Protein AF-0000000087431101 (afdb_homodimer)

Solvent-accessible surface area (backbone atoms only — not comparable to full-atom values): 17615 Å² total; per-residue (Å²): 118,39,31,37,35,42,33,33,53,94,58,45,94,71,30,83,71,54,43,62,48,53,57,55,46,58,70,37,90,47,39,45,73,41,52,44,49,79,77,38,82,47,59,63,78,49,73,68,55,34,52,53,51,50,51,55,53,69,71,32,47,26,46,32,42,37,32,49,50,51,74,60,30,65,49,19,57,51,43,30,47,47,67,64,55,60,33,82,49,42,27,26,79,80,61,24,69,38,46,69,26,37,32,34,45,35,38,35,35,84,47,44,62,73,74,32,65,63,98,55,33,61,64,61,51,47,42,36,56,50,52,43,36,50,71,27,42,29,39,79,47,83,65,46,75,42,36,55,70,48,72,69,80,62,40,60,63,58,55,57,56,74,77,108,119,37,30,36,37,40,32,34,54,94,60,43,95,72,31,82,69,56,42,63,47,53,57,55,47,59,69,37,90,48,37,46,72,41,50,44,49,80,76,39,81,46,56,63,77,48,73,67,54,35,51,52,52,50,51,55,52,70,72,31,48,27,46,32,43,36,33,50,50,52,73,59,30,66,50,18,59,50,43,30,48,48,68,64,55,62,33,84,49,41,26,25,79,80,60,24,69,38,47,68,28,36,32,37,45,35,38,34,36,82,48,43,63,75,74,34,65,63,98,53,33,62,64,60,49,47,43,34,58,51,52,42,36,51,72,27,43,27,40,78,47,82,65,47,76,41,36,54,70,48,71,70,78,61,40,61,63,59,54,57,54,76,76,108

Radius of gyration: 19.75 Å; Cα contacts (8 Å, |Δi|>4): 573; chains: 2; bounding box: 46×55×37 Å

Secondary structure (DSSP, 8-state):
--EEEEE--TTGGG-TTHHHHHHHHTT-TTEEEEEHHHH-SSSS--HHHHHHHHHHHHT-SEEEEEEEEBTTB--HHHHHHHHHHS-BTTTBSSS-TTTT-EEEEEEEESS-GGGGBSSSBHHHHHHHHHHHHHHTT-EEPPPEEE-TTS--TTHHHHHHHTT-/--EEEEE--TTGGG-TTHHHHHHHHTT-TTEEEEEHHHH-SSSS--HHHHHHHHHHHHT-SEEEEEEEEBTTB--HHHHHHHHHHS-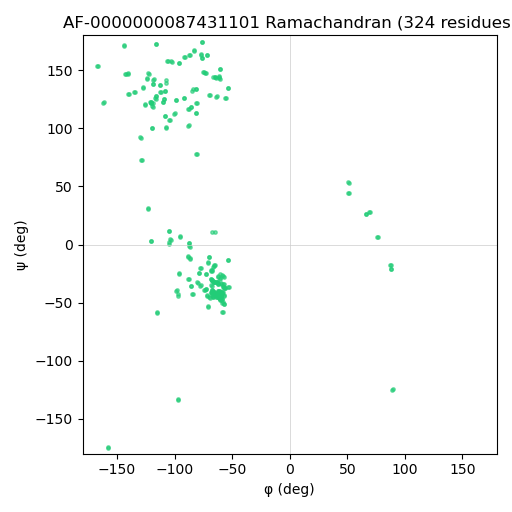BTTTBSSS-TTTT-EEEEEEEESS-GGGGBSSSBHHHHHHHHHHHHHHTT-EEPPPEEE-TTS--TTHHHHHHHTT-

Nearest PDB structures (foldseek):
  3l9w-assembly1_A  TM=9.216E-01  e=1.871E-15  Escherichia coli K-12
  3l9x-assembly1_B  TM=9.206E-01  e=1.761E-15  Escherichia coli K-12
  3eyw-assembly1_B  TM=9.228E-01  e=6.334E-15  Escherichia coli K-12
  3l9w-assembly1_B  TM=9.209E-01  e=7.606E-15  Escherichia coli K-12
  3ha2-assembly1_B  TM=8.851E-01  e=1.317E-14  Pediococcus pentosaceus ATCC 25745

Foldseek 3Di:
DAEEEEEEDQDQVPPPQVNVLLVLQVPDPRYHYHYQCVVDVDLADDPVRLVVVLVVLLPGQAYEYEAEQDPLEGDSSVVSNCVRNCDPPRCADDNLSQAAREYEYEYEYAAAQVVAPPPHHNCNHCVVVVVSCVRSNYHYDYYHYHYNPRDPPCSSVVSVVVVD/DAEEEEEEDQDQVPPPQVNVLLVLQVPDPRYHYHYQCVVDVDLADDPVRLVVVLVVLLVGQAYEYEAEQDPLEGDSSVVSNCVRNCDDPRCADDNLSQAAREYEYEYEYAAAQVVAPPPHHNVNHCVVVVVSCVRSNYHYDYYHYHYNPRDPPCSSVVSVVVVD

Sequence (328 aa):
MRIVLYYSHSVEPKSAVNAPLIEAARQLSNVRVRWLESLYPSLQLTPEQVAAEKKIIEESDAIFFQFPVYWFSCPGMLKTFIDSVFTYGWAFGSASVLKGKKYRIIMTTGGKAESYSGEFTIDDVAKPFIASAVYCKMVPLPFHVLYADSPTEGRVENYLELFRMRIVLYYSHSVEPKSAVNAPLIEAARQLSNVRVRWLESLYPSLQLTPEQVAAEKKIIEESDAIFFQFPVYWFSCPGMLKTFIDSVFTYGWAFGSASVLKGKKYRIIMTTGGKAESYSGEFTIDDVAKPFIASAVYCKMVPLPFHVLYADSPTEGRVENYLELFR

pLDDT: mean 94.73, std 6.66, range [56.56, 98.88]

Organism: Giardia muris (NCBI:txid5742)

InterPro domains:
  IPR003680 Flavodoxin-like fold [PF02525] (2-151)
  IPR029039 Flavoprotein-like superfamily [G3DSA:3.40.50.360] (1-163)
  IPR029039 Flavoprotein-like superfamily [SSF52218] (1-160)
  IPR046980 Glutathione-regulated potassium-efflux system ancillary protein KefG/KefF [PTHR47307] (1-157)

Structure (mmCIF, N/CA/C/O backbone):
data_AF-0000000087431101-model_v1
#
loop_
_entity.id
_entity.type
_entity.pdbx_description
1 polymer 'NADPH oxidoreductase'
#
loop_
_atom_site.group_PDB
_atom_site.id
_atom_site.type_symbol
_atom_site.label_atom_id
_atom_site.label_alt_id
_atom_site.label_comp_id
_atom_site.label_asym_id
_atom_site.label_entity_id
_atom_site.label_seq_id
_atom_site.pdbx_PDB_ins_code
_atom_site.Cartn_x
_atom_site.Cartn_y
_atom_site.Cartn_z
_atom_site.occupancy
_atom_site.B_iso_or_equiv
_atom_site.auth_seq_id
_atom_site.auth_comp_id
_atom_site.auth_asym_id
_atom_site.auth_atom_id
_atom_site.pdbx_PDB_model_num
ATOM 1 N N . MET A 1 1 ? -0.707 -27.438 -11.773 1 91.81 1 MET A N 1
ATOM 2 C CA . MET A 1 1 ? -1.286 -26.25 -11.164 1 91.81 1 MET A CA 1
ATOM 3 C C . MET A 1 1 ? -1.051 -25.016 -12.031 1 91.81 1 MET A C 1
ATOM 5 O O . MET A 1 1 ? 0.083 -24.734 -12.422 1 91.81 1 MET A O 1
ATOM 9 N N . ARG A 1 2 ? -2.115 -24.406 -12.523 1 97.94 2 ARG A N 1
ATOM 10 C CA . ARG A 1 2 ? -2.01 -23.172 -13.297 1 97.94 2 ARG A CA 1
ATOM 11 C C . ARG A 1 2 ? -1.848 -21.953 -12.383 1 97.94 2 ARG A C 1
ATOM 13 O O . ARG A 1 2 ? -2.703 -21.688 -11.539 1 97.94 2 ARG A O 1
ATOM 20 N N . ILE A 1 3 ? -0.714 -21.234 -12.617 1 98.75 3 ILE A N 1
ATOM 21 C CA . ILE A 1 3 ? -0.386 -20.125 -11.734 1 98.75 3 ILE A CA 1
ATOM 22 C C . ILE A 1 3 ? -0.411 -18.812 -12.523 1 98.75 3 ILE A C 1
ATOM 24 O O . ILE A 1 3 ? 0.136 -18.734 -13.625 1 98.75 3 ILE A O 1
ATOM 28 N N . VAL A 1 4 ? -1.103 -17.891 -12.055 1 98.88 4 VAL A N 1
ATOM 29 C CA . VAL A 1 4 ? -0.896 -16.531 -12.547 1 98.88 4 VAL A CA 1
ATOM 30 C C . VAL A 1 4 ? 0 -15.766 -11.578 1 98.88 4 VAL A C 1
ATOM 32 O O . VAL A 1 4 ? -0.236 -15.766 -10.375 1 98.88 4 VAL A O 1
ATOM 35 N N . LEU A 1 5 ? 1.111 -15.211 -12.086 1 98.81 5 LEU A N 1
ATOM 36 C CA . LEU A 1 5 ? 2.047 -14.375 -11.336 1 98.81 5 LEU A CA 1
ATOM 37 C C . LEU A 1 5 ? 1.872 -12.906 -11.703 1 98.81 5 LEU A C 1
ATOM 39 O O . LEU A 1 5 ? 2.238 -12.484 -12.805 1 98.81 5 LEU A O 1
ATOM 43 N N . TYR A 1 6 ? 1.302 -12.172 -10.797 1 98.31 6 TYR A N 1
ATOM 44 C CA . TYR A 1 6 ? 1.23 -10.727 -10.961 1 98.31 6 TYR A CA 1
ATOM 45 C C . TYR A 1 6 ? 2.494 -10.055 -10.438 1 98.31 6 TYR A C 1
ATOM 47 O O . TYR A 1 6 ? 2.787 -10.117 -9.242 1 98.31 6 TYR A O 1
ATOM 55 N N . TYR A 1 7 ? 3.166 -9.391 -11.383 1 96.62 7 TYR A N 1
ATOM 56 C CA . TYR A 1 7 ? 4.414 -8.695 -11.094 1 96.62 7 TYR A CA 1
ATOM 57 C C . TYR A 1 7 ? 4.223 -7.188 -11.148 1 96.62 7 TYR A C 1
ATOM 59 O O . TYR A 1 7 ? 3.65 -6.664 -12.109 1 96.62 7 TYR A O 1
ATOM 67 N N . SER A 1 8 ? 4.602 -6.551 -10.047 1 95.5 8 SER A N 1
ATOM 68 C CA . SER A 1 8 ? 4.531 -5.094 -10.016 1 95.5 8 SER A CA 1
ATOM 69 C C . SER A 1 8 ? 5.902 -4.477 -9.758 1 95.5 8 SER A C 1
ATOM 71 O O . SER A 1 8 ? 6.531 -4.754 -8.734 1 95.5 8 SER A O 1
ATOM 73 N N . HIS A 1 9 ? 6.281 -3.699 -10.641 1 91.75 9 HIS A N 1
ATOM 74 C CA . HIS A 1 9 ? 7.551 -2.986 -10.578 1 91.75 9 HIS A CA 1
ATOM 75 C C . HIS A 1 9 ? 7.559 -1.795 -11.531 1 91.75 9 HIS A C 1
ATOM 77 O O . HIS A 1 9 ? 7.406 -1.963 -12.742 1 91.75 9 HIS A O 1
ATOM 83 N N . SER A 1 10 ? 7.781 -0.613 -11.031 1 77.69 10 SER A N 1
ATOM 84 C CA . SER A 1 10 ? 7.68 0.604 -11.828 1 77.69 10 SER A CA 1
ATOM 85 C C . SER A 1 10 ? 8.789 0.674 -12.875 1 77.69 10 SER A C 1
ATOM 87 O O . SER A 1 10 ? 8.602 1.24 -13.953 1 77.69 10 SER A O 1
ATOM 89 N N . VAL A 1 11 ? 9.977 0.19 -12.578 1 74.06 11 VAL A N 1
ATOM 90 C CA . VAL A 1 11 ? 11.055 0.213 -13.562 1 74.06 11 VAL A CA 1
ATOM 91 C C . VAL A 1 11 ? 11.672 -1.179 -13.688 1 74.06 11 VAL A C 1
ATOM 93 O O . VAL A 1 11 ? 12.773 -1.422 -13.195 1 74.06 11 VAL A O 1
ATOM 96 N N . GLU A 1 12 ? 11 -2.076 -14.281 1 64.38 12 GLU A N 1
ATOM 97 C CA . GLU A 1 12 ? 11.398 -3.479 -14.352 1 64.38 12 GLU A CA 1
ATOM 98 C C . GLU A 1 12 ? 12.773 -3.631 -14.992 1 64.38 12 GLU A C 1
ATOM 100 O O . GLU A 1 12 ? 13.656 -4.285 -14.438 1 64.38 12 GLU A O 1
ATOM 105 N N . PRO A 1 13 ? 12.914 -3.18 -16.141 1 56.56 13 PRO A N 1
ATOM 106 C CA . PRO A 1 13 ? 14.188 -3.441 -16.812 1 56.56 13 PRO A CA 1
ATOM 107 C C . PRO A 1 13 ? 15.391 -3.004 -15.984 1 56.56 13 PRO A C 1
ATOM 109 O O . PRO A 1 13 ? 16.516 -3.469 -16.219 1 56.56 13 PRO A O 1
ATOM 112 N N . LYS A 1 14 ? 15.094 -2.312 -15.07 1 67.38 14 LYS A N 1
ATOM 113 C CA . LYS A 1 14 ? 16.203 -1.82 -14.258 1 67.38 14 LYS A CA 1
ATOM 114 C C . LYS A 1 14 ? 16.297 -2.576 -12.938 1 67.38 14 LYS A C 1
ATOM 116 O O . LYS A 1 14 ? 17.2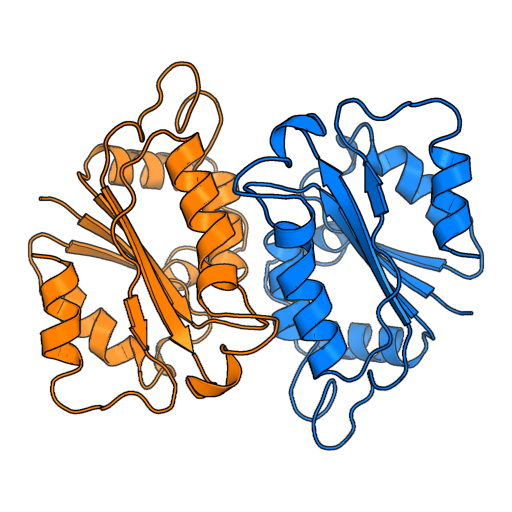03 -2.328 -12.141 1 67.38 14 LYS A O 1
ATOM 121 N N . SER A 1 15 ? 15.336 -3.615 -12.938 1 79.38 15 SER A N 1
ATOM 122 C CA . SER A 1 15 ? 15.391 -4.336 -11.672 1 79.38 15 SER A CA 1
ATOM 123 C C . SER A 1 15 ? 16.406 -5.473 -11.719 1 79.38 15 SER A C 1
ATOM 125 O O . SER A 1 15 ? 16.094 -6.57 -12.188 1 79.38 15 SER A O 1
ATOM 127 N N . ALA A 1 16 ? 17.562 -5.309 -11.156 1 82.12 16 ALA A N 1
ATOM 128 C CA . ALA A 1 16 ? 18.703 -6.23 -11.227 1 82.12 16 ALA A CA 1
ATOM 129 C C . ALA A 1 16 ? 18.344 -7.59 -10.633 1 82.12 16 ALA A C 1
ATOM 131 O O . ALA A 1 16 ? 18.766 -8.633 -11.141 1 82.12 16 ALA A O 1
ATOM 132 N N . VAL A 1 17 ? 17.469 -7.582 -9.703 1 91.44 17 VAL A N 1
ATOM 133 C CA . VAL A 1 17 ? 17.141 -8.82 -9.008 1 91.44 17 VAL A CA 1
ATOM 134 C C . VAL A 1 17 ? 15.891 -9.445 -9.617 1 91.44 17 VAL A C 1
ATOM 136 O O . VAL A 1 17 ? 15.891 -10.625 -9.977 1 91.44 17 VAL A O 1
ATOM 139 N N . ASN A 1 18 ? 14.867 -8.688 -9.922 1 94.25 18 ASN A N 1
ATOM 140 C CA . ASN A 1 18 ? 13.586 -9.234 -10.344 1 94.25 18 ASN A CA 1
ATOM 141 C C . ASN A 1 18 ? 13.594 -9.617 -11.82 1 94.25 18 ASN A C 1
ATOM 143 O O . ASN A 1 18 ? 12.938 -10.578 -12.219 1 94.25 18 ASN A O 1
ATOM 147 N N . ALA A 1 19 ? 14.352 -8.852 -12.57 1 92.25 19 ALA A N 1
ATOM 148 C CA . ALA A 1 19 ? 14.289 -9.039 -14.016 1 92.25 19 ALA A CA 1
ATOM 149 C C . ALA A 1 19 ? 14.656 -10.477 -14.398 1 92.25 19 ALA A C 1
ATOM 151 O O . ALA A 1 19 ? 13.883 -11.156 -15.078 1 92.25 19 ALA A O 1
ATOM 152 N N . PRO A 1 20 ? 15.781 -11.023 -13.898 1 93.5 20 PRO A N 1
ATOM 153 C CA . PRO A 1 20 ? 16.109 -12.414 -14.242 1 93.5 20 PRO A CA 1
ATOM 154 C C . PRO A 1 20 ? 15.117 -13.422 -13.68 1 93.5 20 PRO A C 1
ATOM 156 O O . PRO A 1 20 ? 14.875 -14.461 -14.289 1 93.5 20 PRO A O 1
ATOM 159 N N . LEU A 1 21 ? 14.547 -13.164 -12.57 1 96.5 21 LEU A N 1
ATOM 160 C CA . LEU A 1 21 ? 13.57 -14.062 -11.961 1 96.5 21 LEU A CA 1
ATOM 161 C C . LEU A 1 21 ? 12.305 -14.133 -12.812 1 96.5 21 LEU A C 1
ATOM 163 O O . LEU A 1 21 ? 11.82 -15.227 -13.117 1 96.5 21 LEU A O 1
ATOM 167 N N . ILE A 1 22 ? 11.859 -13.008 -13.227 1 96.38 22 ILE A N 1
ATOM 168 C CA . ILE A 1 22 ? 10.633 -12.93 -14.016 1 96.38 22 ILE A CA 1
ATOM 169 C C . ILE A 1 22 ? 10.852 -13.594 -15.375 1 96.38 22 ILE A C 1
ATOM 171 O O . ILE A 1 22 ? 9.969 -14.305 -15.867 1 96.38 22 ILE A O 1
ATOM 175 N N . GLU A 1 23 ? 11.992 -13.352 -15.922 1 95.06 23 GLU A N 1
ATOM 176 C CA . GLU A 1 23 ? 12.312 -14.008 -17.188 1 95.06 23 GLU A CA 1
ATOM 177 C C . GLU A 1 23 ? 12.305 -15.523 -17.047 1 95.06 23 GLU A C 1
ATOM 179 O O . GLU A 1 23 ? 11.82 -16.234 -17.922 1 95.06 23 GLU A O 1
ATOM 184 N N . ALA A 1 24 ? 12.812 -16.031 -15.961 1 97.12 24 ALA A N 1
ATOM 185 C CA . ALA A 1 24 ? 12.812 -17.469 -15.695 1 97.12 24 ALA A CA 1
ATOM 186 C C . ALA A 1 24 ? 11.383 -17.984 -15.516 1 97.12 24 ALA A C 1
ATOM 188 O O . ALA A 1 24 ? 11.031 -19.047 -16.047 1 97.12 24 ALA A O 1
ATOM 189 N N . ALA A 1 25 ? 10.562 -17.281 -14.82 1 97.69 25 ALA A N 1
ATOM 190 C CA . ALA A 1 25 ? 9.18 -17.688 -14.586 1 97.69 25 ALA A CA 1
ATOM 191 C C . ALA A 1 25 ? 8.398 -17.766 -15.898 1 97.69 25 ALA A C 1
ATOM 193 O O . ALA A 1 25 ? 7.547 -18.625 -16.078 1 97.69 25 ALA A O 1
ATOM 194 N N . ARG A 1 26 ? 8.742 -16.875 -16.812 1 97.19 26 ARG A N 1
ATOM 195 C CA . ARG A 1 26 ? 8.055 -16.797 -18.094 1 97.19 26 ARG A CA 1
ATOM 196 C C . ARG A 1 26 ? 8.289 -18.062 -18.906 1 97.19 26 ARG A C 1
ATOM 198 O O . ARG A 1 26 ? 7.527 -18.359 -19.828 1 97.19 26 ARG A O 1
ATOM 205 N N . GLN A 1 27 ? 9.297 -18.797 -18.531 1 97.19 27 GLN A N 1
ATOM 206 C CA . GLN A 1 27 ? 9.648 -19.984 -19.281 1 97.19 27 GLN A CA 1
ATOM 207 C C . GLN A 1 27 ? 8.883 -21.203 -18.766 1 97.19 27 GLN A C 1
ATOM 209 O O . GLN A 1 27 ? 8.922 -22.281 -19.391 1 97.19 27 GLN A O 1
ATOM 214 N N . LEU A 1 28 ? 8.258 -21.047 -17.703 1 98 28 LEU A N 1
ATOM 215 C CA . LEU A 1 28 ? 7.477 -22.141 -17.156 1 98 28 LEU A CA 1
ATOM 216 C C . LEU A 1 28 ? 6.113 -22.234 -17.844 1 98 28 LEU A C 1
ATOM 218 O O . LEU A 1 28 ? 5.402 -21.234 -17.938 1 98 28 LEU A O 1
ATOM 222 N N . SER A 1 29 ? 5.723 -23.406 -18.219 1 97.69 29 SER A N 1
ATOM 223 C CA . SER A 1 29 ? 4.496 -23.594 -18.984 1 97.69 29 SER A CA 1
ATOM 224 C C . SER A 1 29 ? 3.264 -23.391 -18.109 1 97.69 29 SER A C 1
ATOM 226 O O . SER A 1 29 ? 2.184 -23.078 -18.609 1 97.69 29 SER A O 1
ATOM 228 N N . ASN A 1 30 ? 3.42 -23.594 -16.859 1 98.19 30 ASN A N 1
ATOM 229 C CA . ASN A 1 30 ? 2.262 -23.516 -15.969 1 98.19 30 ASN A CA 1
ATOM 230 C C . ASN A 1 30 ? 2.133 -22.141 -15.336 1 98.19 30 ASN A C 1
ATOM 232 O O . ASN A 1 30 ? 1.329 -21.938 -14.422 1 98.19 30 ASN A O 1
ATOM 236 N N . VAL A 1 31 ? 2.969 -21.141 -15.758 1 98.69 31 VAL A N 1
ATOM 237 C CA . VAL A 1 31 ? 2.967 -19.828 -15.133 1 98.69 31 VAL A CA 1
ATOM 238 C C . VAL A 1 31 ? 2.619 -18.766 -16.172 1 98.69 31 VAL A C 1
ATOM 240 O O . VAL A 1 31 ? 3.262 -18.688 -17.234 1 98.69 31 VAL A O 1
ATOM 243 N N . ARG A 1 32 ? 1.611 -18.047 -15.898 1 98.56 32 ARG A N 1
ATOM 244 C CA . ARG A 1 32 ? 1.281 -16.859 -16.672 1 98.56 32 ARG A CA 1
ATOM 245 C C . ARG A 1 32 ? 1.729 -15.594 -15.953 1 98.56 32 ARG A C 1
ATOM 247 O O . ARG A 1 32 ? 1.16 -15.227 -14.922 1 98.56 32 ARG A O 1
ATOM 254 N N . VAL A 1 33 ? 2.709 -14.922 -16.531 1 97.81 33 VAL A N 1
ATOM 255 C CA . VAL A 1 33 ? 3.262 -13.727 -15.906 1 97.81 33 VAL A CA 1
ATOM 256 C C . VAL A 1 33 ? 2.52 -12.492 -16.406 1 97.81 33 VAL A C 1
ATOM 258 O O . VAL A 1 33 ? 2.369 -12.297 -17.609 1 97.81 33 VAL A O 1
ATOM 261 N N . ARG A 1 34 ? 2.035 -11.727 -15.453 1 96.75 34 ARG A N 1
ATOM 262 C CA . ARG A 1 34 ? 1.342 -10.477 -15.75 1 96.75 34 ARG A CA 1
ATOM 263 C C . ARG A 1 34 ? 2.051 -9.289 -15.109 1 96.75 34 ARG A C 1
ATOM 265 O O . ARG A 1 34 ? 1.891 -9.039 -13.906 1 96.75 34 ARG A O 1
ATOM 272 N N . TRP A 1 35 ? 2.836 -8.547 -15.875 1 94.81 35 TRP A N 1
ATOM 273 C CA . TRP A 1 35 ? 3.486 -7.34 -15.375 1 94.81 35 TRP A CA 1
ATOM 274 C C . TRP A 1 35 ? 2.525 -6.156 -15.406 1 94.81 35 TRP A C 1
ATOM 276 O O . TRP A 1 35 ? 2.219 -5.625 -16.469 1 94.81 35 TRP A O 1
ATOM 286 N N . LEU A 1 36 ? 2.176 -5.68 -14.305 1 94.44 36 LEU A N 1
ATOM 287 C CA . LEU A 1 36 ? 1.025 -4.797 -14.156 1 94.44 36 LEU A CA 1
ATOM 288 C C . LEU A 1 36 ? 1.297 -3.438 -14.781 1 94.44 36 LEU A C 1
ATOM 290 O O . LEU A 1 36 ? 0.471 -2.924 -15.547 1 94.44 36 LEU A O 1
ATOM 294 N N . GLU A 1 37 ? 2.48 -2.861 -14.531 1 90.69 37 GLU A N 1
ATOM 295 C CA . GLU A 1 37 ? 2.781 -1.525 -15.039 1 90.69 37 GLU A CA 1
ATOM 296 C C . GLU A 1 37 ? 2.904 -1.526 -16.562 1 90.69 37 GLU A C 1
ATOM 298 O O . GLU A 1 37 ? 2.607 -0.524 -17.203 1 90.69 37 GLU A O 1
ATOM 303 N N . SER A 1 38 ? 3.32 -2.602 -17.078 1 89.81 38 SER A N 1
ATOM 304 C CA . SER A 1 38 ? 3.4 -2.717 -18.531 1 89.81 38 SER A CA 1
ATOM 305 C C . SER A 1 38 ? 2.014 -2.85 -19.141 1 89.81 38 SER A C 1
ATOM 307 O O . SER A 1 38 ? 1.748 -2.291 -20.219 1 89.81 38 SER A O 1
ATOM 309 N N . LEU A 1 39 ? 1.109 -3.57 -18.5 1 91.44 39 LEU A N 1
ATOM 310 C CA . LEU A 1 39 ? -0.235 -3.836 -19 1 91.44 39 LEU A CA 1
ATOM 311 C C . LEU A 1 39 ? -1.143 -2.629 -18.797 1 91.44 39 LEU A C 1
ATOM 313 O O . LEU A 1 39 ? -2.002 -2.338 -19.625 1 91.44 39 LEU A O 1
ATOM 317 N N . TYR A 1 40 ? -0.871 -1.973 -17.656 1 88.62 40 TYR A N 1
ATOM 318 C CA . TYR A 1 40 ? -1.742 -0.873 -17.25 1 88.62 40 TYR A CA 1
ATOM 319 C C . TYR A 1 40 ? -0.931 0.374 -16.922 1 88.62 40 TYR A C 1
ATOM 321 O O . TYR A 1 40 ? -0.598 0.614 -15.758 1 88.62 40 TYR A O 1
ATOM 329 N N . PRO A 1 41 ? -0.794 1.104 -17.891 1 75.06 41 PRO A N 1
ATOM 330 C CA . PRO A 1 41 ? 0.042 2.285 -17.672 1 75.06 41 PRO A CA 1
ATOM 331 C C . PRO A 1 41 ? -0.63 3.322 -16.781 1 75.06 41 PRO A C 1
ATOM 333 O O . PRO A 1 41 ? 0.049 4.168 -16.188 1 75.06 41 PRO A O 1
ATOM 336 N N . SER A 1 42 ? -1.996 3.139 -16.641 1 73.31 42 SER A N 1
ATOM 337 C CA . SER A 1 42 ? -2.729 4.059 -15.773 1 73.31 42 SER A CA 1
ATOM 338 C C . SER A 1 42 ? -3.146 3.383 -14.469 1 73.31 42 SER A C 1
ATOM 340 O O . SER A 1 42 ? -3.227 2.154 -14.398 1 73.31 42 SER A O 1
ATOM 342 N N . LEU A 1 43 ? -3.055 4.039 -13.328 1 68 43 LEU A N 1
ATOM 343 C CA . LEU A 1 43 ? -3.402 3.494 -12.023 1 68 43 LEU A CA 1
ATOM 344 C C . LEU A 1 43 ? -4.895 3.193 -11.938 1 68 43 LEU A C 1
ATOM 346 O O . LEU A 1 43 ? -5.422 2.939 -10.852 1 68 43 LEU A O 1
ATOM 350 N N . GLN A 1 44 ? -5.559 3.252 -13.07 1 76.94 44 GLN A N 1
ATOM 351 C CA . GLN A 1 44 ? -6.977 2.906 -13.055 1 76.94 44 GLN A CA 1
ATOM 352 C C . GLN A 1 44 ? -7.285 1.816 -14.078 1 76.94 44 GLN A C 1
ATOM 354 O O . GLN A 1 44 ? -6.949 1.948 -15.258 1 76.94 44 GLN A O 1
ATOM 359 N N . LEU A 1 45 ? -7.785 0.733 -13.641 1 89.62 45 LEU A N 1
ATOM 360 C CA . LEU A 1 45 ? -8.234 -0.323 -14.539 1 89.62 45 LEU A CA 1
ATOM 361 C C . LEU A 1 45 ? -9.664 -0.067 -15.008 1 89.62 45 LEU A C 1
ATOM 363 O O . LEU A 1 45 ? -10.523 0.301 -14.211 1 89.62 45 LEU A O 1
ATOM 367 N N . THR A 1 46 ? -9.883 -0.183 -16.297 1 92 46 THR A N 1
ATOM 368 C CA . THR A 1 46 ? -11.242 -0.093 -16.812 1 92 46 THR A CA 1
ATOM 369 C C . THR A 1 46 ? -12.047 -1.334 -16.438 1 92 46 THR A C 1
ATOM 371 O O . THR A 1 46 ? -11.477 -2.369 -16.094 1 92 46 THR A O 1
ATOM 374 N N . PRO A 1 47 ? -13.375 -1.178 -16.562 1 94.56 47 PRO A N 1
ATOM 375 C CA . PRO A 1 47 ? -14.203 -2.355 -16.281 1 94.56 47 PRO A CA 1
ATOM 376 C C . PRO A 1 47 ? -13.844 -3.547 -17.172 1 94.56 47 PRO A C 1
ATOM 378 O O . PRO A 1 47 ? -13.875 -4.691 -16.719 1 94.56 47 PRO A O 1
ATOM 381 N N . GLU A 1 48 ? -13.5 -3.275 -18.391 1 96.06 48 GLU A N 1
ATOM 382 C CA . GLU A 1 48 ? -13.125 -4.34 -19.312 1 96.06 48 GLU A CA 1
ATOM 383 C C . GLU A 1 48 ? -11.812 -5.004 -18.891 1 96.06 48 GLU A C 1
ATOM 385 O O . GLU A 1 48 ? -11.672 -6.227 -18.969 1 96.06 48 GLU A O 1
ATOM 390 N N . GLN A 1 49 ? -10.891 -4.191 -18.469 1 95.81 49 GLN A N 1
ATOM 391 C CA . GLN A 1 49 ? -9.609 -4.711 -18 1 95.81 49 GLN A CA 1
ATOM 392 C C . GLN A 1 49 ? -9.781 -5.543 -16.734 1 95.81 49 GLN A C 1
ATOM 394 O O . GLN A 1 49 ? -9.164 -6.605 -16.594 1 95.81 49 GLN A O 1
ATOM 399 N N . VAL A 1 50 ? -10.625 -5.059 -15.844 1 97.12 50 VAL A N 1
ATOM 400 C CA . VAL A 1 50 ? -10.93 -5.785 -14.617 1 97.12 50 VAL A CA 1
ATOM 401 C C . VAL A 1 50 ? -11.555 -7.141 -14.961 1 97.12 50 VAL A C 1
ATOM 403 O O . VAL A 1 50 ? -11.156 -8.172 -14.414 1 97.12 50 VAL A O 1
ATOM 406 N N . ALA A 1 51 ? -12.484 -7.137 -15.867 1 97.69 51 ALA A N 1
ATOM 407 C CA . ALA A 1 51 ? -13.148 -8.375 -16.266 1 97.69 51 ALA A CA 1
ATOM 408 C C . ALA A 1 51 ? -12.148 -9.359 -16.875 1 97.69 51 ALA A C 1
ATOM 410 O O . ALA A 1 51 ? -12.227 -10.562 -16.625 1 97.69 51 ALA A O 1
ATOM 411 N N . ALA A 1 52 ? -11.281 -8.859 -17.625 1 97.69 52 ALA A N 1
ATOM 412 C CA . ALA A 1 52 ? -10.273 -9.703 -18.266 1 97.69 52 ALA A CA 1
ATOM 413 C C . ALA A 1 52 ? -9.375 -10.359 -17.203 1 97.69 52 ALA A C 1
ATOM 415 O O . ALA A 1 52 ? -9.062 -11.547 -17.312 1 97.69 52 ALA A O 1
ATOM 416 N N . GLU A 1 53 ? -8.938 -9.617 -16.234 1 98.19 53 GLU A N 1
ATOM 417 C CA . GLU A 1 53 ? -8.086 -10.164 -15.18 1 98.19 53 GLU A CA 1
ATOM 418 C C . GLU A 1 53 ? -8.852 -11.164 -14.32 1 98.19 53 GLU A C 1
ATOM 420 O O . GLU A 1 53 ? -8.289 -12.18 -13.898 1 98.19 53 GLU A O 1
ATOM 425 N N . LYS A 1 54 ? -10.094 -10.836 -14.047 1 98.56 54 LYS A N 1
ATOM 426 C CA . LYS A 1 54 ? -10.914 -11.781 -13.297 1 98.56 54 LYS A CA 1
ATOM 427 C C . LYS A 1 54 ? -11.016 -13.117 -14.031 1 98.56 54 LYS A C 1
ATOM 429 O O . LYS A 1 54 ? -10.938 -14.18 -13.414 1 98.56 54 LYS A O 1
ATOM 434 N N . LYS A 1 55 ? -11.164 -13.078 -15.305 1 98.62 55 LYS A N 1
ATOM 435 C CA . LYS A 1 55 ? -11.227 -14.305 -16.094 1 98.62 55 LYS A CA 1
ATOM 436 C C . LYS A 1 55 ? -9.922 -15.086 -16 1 98.62 55 LYS A C 1
ATOM 438 O O . LYS A 1 55 ? -9.93 -16.312 -15.844 1 98.62 55 LYS A O 1
ATOM 443 N N . ILE A 1 56 ? -8.805 -14.391 -16.062 1 98.69 56 ILE A N 1
ATOM 444 C CA . ILE A 1 56 ? -7.5 -15.023 -15.93 1 98.69 56 ILE A CA 1
ATOM 445 C C . ILE A 1 56 ? -7.391 -15.719 -14.57 1 98.69 56 ILE A C 1
ATOM 447 O O . ILE A 1 56 ? -6.93 -16.859 -14.484 1 98.69 56 ILE A O 1
ATOM 451 N N . ILE A 1 57 ? -7.855 -15.062 -13.57 1 98.81 57 ILE A N 1
ATOM 452 C CA . ILE A 1 57 ? -7.789 -15.594 -12.219 1 98.81 57 ILE A CA 1
ATOM 453 C C . ILE A 1 57 ? -8.719 -16.797 -12.094 1 98.81 57 ILE A C 1
ATOM 455 O O . ILE A 1 57 ? -8.359 -17.812 -11.469 1 98.81 57 ILE A O 1
ATOM 459 N N . GLU A 1 58 ? -9.859 -16.656 -12.695 1 98.5 58 GLU A N 1
ATOM 460 C CA . GLU A 1 58 ? -10.812 -17.766 -12.68 1 98.5 58 GLU A CA 1
ATOM 461 C C . GLU A 1 58 ? -10.195 -19.031 -13.281 1 98.5 58 GLU A C 1
ATOM 463 O O . GLU A 1 58 ? -10.453 -20.141 -12.812 1 98.5 58 GLU A O 1
ATOM 468 N N . GLU A 1 59 ? -9.406 -18.859 -14.195 1 98.31 59 GLU A N 1
ATOM 469 C CA . GLU A 1 59 ? -8.812 -19.984 -14.93 1 98.31 59 GLU A CA 1
ATOM 470 C C . GLU A 1 59 ? -7.551 -20.484 -14.242 1 98.31 59 GLU A C 1
ATOM 472 O O . GLU A 1 59 ? -6.934 -21.453 -14.695 1 98.31 59 GLU A O 1
ATOM 477 N N . SER A 1 60 ? -7.16 -19.875 -13.156 1 98.69 60 SER A N 1
ATOM 478 C CA . SER A 1 60 ? -5.934 -20.266 -12.461 1 98.69 60 SER A CA 1
ATOM 479 C C . SER A 1 60 ? -6.238 -21.016 -11.172 1 98.69 60 SER A C 1
ATOM 481 O O . SER A 1 60 ? -7.32 -20.859 -10.602 1 98.69 60 SER A O 1
ATOM 483 N N . ASP A 1 61 ? -5.246 -21.781 -10.734 1 98.56 61 ASP A N 1
ATOM 484 C CA . ASP A 1 61 ? -5.352 -22.516 -9.477 1 98.56 61 ASP A CA 1
ATOM 485 C C . ASP A 1 61 ? -4.699 -21.734 -8.336 1 98.56 61 ASP A C 1
ATOM 487 O O . ASP A 1 61 ? -5.02 -21.938 -7.164 1 98.56 61 ASP A O 1
ATOM 491 N N . ALA A 1 62 ? -3.748 -20.875 -8.758 1 98.75 62 ALA A N 1
ATOM 492 C CA . ALA A 1 62 ? -2.965 -20.125 -7.773 1 98.75 62 ALA A CA 1
ATOM 493 C C . ALA A 1 62 ? -2.68 -18.719 -8.266 1 98.75 62 ALA A C 1
ATOM 495 O O . ALA A 1 62 ? -2.52 -18.484 -9.469 1 98.75 62 ALA A O 1
ATOM 496 N N . ILE A 1 63 ? -2.633 -17.844 -7.305 1 98.88 63 ILE A N 1
ATOM 497 C CA . ILE A 1 63 ? -2.305 -16.438 -7.555 1 98.88 63 ILE A CA 1
ATOM 498 C C . ILE A 1 63 ? -1.047 -16.062 -6.773 1 98.88 63 ILE A C 1
ATOM 500 O O . ILE A 1 63 ? -1.011 -16.172 -5.547 1 98.88 63 ILE A O 1
ATOM 504 N N . PHE A 1 64 ? -0.012 -15.664 -7.465 1 98.88 64 PHE A N 1
ATOM 505 C CA . PHE A 1 64 ? 1.207 -15.172 -6.828 1 98.88 64 PHE A CA 1
ATOM 506 C C . PHE A 1 64 ? 1.404 -13.688 -7.105 1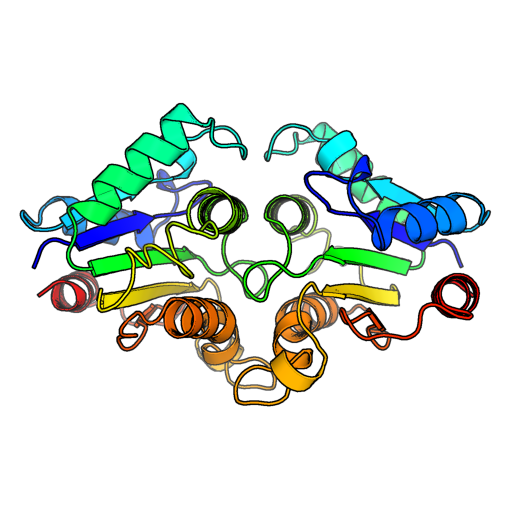 98.88 64 PHE A C 1
ATOM 508 O O . PHE A 1 64 ? 1.153 -13.219 -8.219 1 98.88 64 PHE A O 1
ATOM 515 N N . PHE A 1 65 ? 1.786 -12.945 -6.129 1 98.75 65 PHE A N 1
ATOM 516 C CA . PHE A 1 65 ? 2.223 -11.562 -6.277 1 98.75 65 PHE A CA 1
ATOM 517 C C . PHE A 1 65 ? 3.73 -11.445 -6.074 1 98.75 65 PHE A C 1
ATOM 519 O O . PHE A 1 65 ? 4.273 -11.977 -5.105 1 98.75 65 PHE A O 1
ATOM 526 N N . GLN A 1 66 ? 4.402 -10.766 -6.945 1 98.31 66 GLN A N 1
ATOM 527 C CA . GLN A 1 66 ? 5.824 -10.469 -6.805 1 98.31 66 GLN A CA 1
ATOM 528 C C . GLN A 1 66 ? 6.094 -8.977 -6.957 1 98.31 66 GLN A C 1
ATOM 530 O O . GLN A 1 66 ? 5.602 -8.344 -7.895 1 98.31 66 GLN A O 1
ATOM 535 N N . PHE A 1 67 ? 6.918 -8.453 -6.055 1 97.12 67 PHE A N 1
ATOM 536 C CA . PHE A 1 67 ? 7.168 -7.02 -6.09 1 97.12 67 PHE A CA 1
ATOM 537 C C . PHE A 1 67 ? 8.367 -6.656 -5.215 1 97.12 67 PHE A C 1
ATOM 539 O O . PHE A 1 67 ? 8.688 -7.371 -4.266 1 97.12 67 PHE A O 1
ATOM 546 N N . PRO A 1 68 ? 9.039 -5.535 -5.559 1 96.69 68 PRO A N 1
ATOM 547 C CA . PRO A 1 68 ? 9.977 -4.945 -4.598 1 96.69 68 PRO A CA 1
ATOM 548 C C . PRO A 1 68 ? 9.266 -4.242 -3.441 1 96.69 68 PRO A C 1
ATOM 550 O O . PRO A 1 68 ? 8.18 -3.684 -3.623 1 96.69 68 PRO A O 1
ATOM 553 N N . VAL A 1 69 ? 9.867 -4.254 -2.277 1 96.75 69 VAL A N 1
ATOM 554 C CA . VAL A 1 69 ? 9.328 -3.533 -1.128 1 96.75 69 VAL A CA 1
ATOM 555 C C . VAL A 1 69 ? 9.852 -2.1 -1.123 1 96.75 69 VAL A C 1
ATOM 557 O O . VAL A 1 69 ? 11.062 -1.873 -1.062 1 96.75 69 VAL A O 1
ATOM 560 N N . TYR A 1 70 ? 8.984 -1.144 -1.262 1 95.25 70 TYR A N 1
ATOM 561 C CA . TYR A 1 70 ? 9.242 0.287 -1.138 1 95.25 70 TYR A CA 1
ATOM 562 C C . TYR A 1 70 ? 8.461 0.882 0.029 1 95.25 70 TYR A C 1
ATOM 564 O O . TYR A 1 70 ? 7.246 0.705 0.129 1 95.25 70 TYR A O 1
ATOM 572 N N . TRP A 1 71 ? 9.25 1.527 0.874 1 96.88 71 TRP A N 1
ATOM 573 C CA . TRP A 1 71 ? 8.594 2.145 2.021 1 96.88 71 TRP A CA 1
ATOM 574 C C . TRP A 1 71 ? 7.699 1.143 2.742 1 96.88 71 TRP A C 1
ATOM 576 O O . TRP A 1 71 ? 6.531 1.431 3.021 1 96.88 71 TRP A O 1
ATOM 586 N N . PHE A 1 72 ? 8.273 -0.06 2.904 1 96.94 72 PHE A N 1
ATOM 587 C CA . PHE A 1 72 ? 7.734 -1.097 3.777 1 96.94 72 PHE A CA 1
ATOM 588 C C . PHE A 1 72 ? 6.395 -1.602 3.256 1 96.94 72 PHE A C 1
ATOM 590 O O . PHE A 1 72 ? 5.555 -2.061 4.031 1 96.94 72 PHE A O 1
ATOM 597 N N . SER A 1 73 ? 6.18 -1.497 1.943 1 97.56 73 SER A N 1
ATOM 598 C CA . SER A 1 73 ? 4.945 -1.968 1.327 1 97.56 73 SER A CA 1
ATOM 599 C C . SER A 1 73 ? 5.141 -2.246 -0.16 1 97.56 73 SER A C 1
ATOM 601 O O . SER A 1 73 ? 6.266 -2.232 -0.656 1 97.56 73 SER A O 1
ATOM 603 N N . CYS A 1 74 ? 4.035 -2.574 -0.835 1 97.19 74 CYS A N 1
ATOM 604 C CA . CYS A 1 74 ? 4.07 -2.891 -2.26 1 97.19 74 CYS A CA 1
ATOM 605 C C . CYS A 1 74 ? 3.93 -1.627 -3.1 1 97.19 74 CYS A C 1
ATOM 607 O O . CYS A 1 74 ? 3.535 -0.576 -2.59 1 97.19 74 CYS A O 1
ATOM 609 N N . PRO A 1 75 ? 4.289 -1.741 -4.371 1 94.81 75 PRO A N 1
ATOM 610 C CA . PRO A 1 75 ? 4.059 -0.612 -5.273 1 94.81 75 PRO A CA 1
ATOM 611 C C . PRO A 1 75 ? 2.58 -0.246 -5.391 1 94.81 75 PRO A C 1
ATOM 613 O O . PRO A 1 75 ? 1.712 -1.114 -5.258 1 94.81 75 PRO A O 1
ATOM 616 N N . GLY A 1 76 ? 2.318 1.02 -5.66 1 94 76 GLY A N 1
ATOM 617 C CA . GLY A 1 76 ? 0.959 1.523 -5.766 1 94 76 GLY A CA 1
ATOM 618 C C . GLY A 1 76 ? 0.125 0.779 -6.789 1 94 76 GLY A C 1
ATOM 619 O O . GLY A 1 76 ? -1.064 0.538 -6.574 1 94 76 GLY A O 1
ATOM 620 N N . MET A 1 77 ? 0.732 0.417 -7.836 1 93.19 77 MET A N 1
ATOM 621 C CA . MET A 1 77 ? 0.002 -0.255 -8.906 1 93.19 77 MET A CA 1
ATOM 622 C C . MET A 1 77 ? -0.568 -1.585 -8.43 1 93.19 77 MET A C 1
ATOM 624 O O . MET A 1 77 ? -1.696 -1.943 -8.773 1 93.19 77 MET A O 1
ATOM 628 N N . LEU A 1 78 ? 0.208 -2.334 -7.703 1 95.44 78 LEU A N 1
ATOM 629 C CA . LEU A 1 78 ? -0.298 -3.605 -7.191 1 95.44 78 LEU A CA 1
ATOM 630 C C . LEU A 1 78 ? -1.501 -3.385 -6.281 1 95.44 78 LEU A C 1
ATOM 632 O O . LEU A 1 78 ? -2.488 -4.117 -6.363 1 95.44 78 LEU A O 1
ATOM 636 N N . LYS A 1 79 ? -1.383 -2.379 -5.438 1 95.5 79 LYS A N 1
ATOM 637 C CA . LYS A 1 79 ? -2.504 -2.061 -4.559 1 95.5 79 LYS A CA 1
ATOM 638 C C . LYS A 1 79 ? -3.738 -1.666 -5.363 1 95.5 79 LYS A C 1
ATOM 640 O O . LYS A 1 79 ? -4.855 -2.07 -5.035 1 95.5 79 LYS A O 1
ATOM 645 N N . THR A 1 80 ? -3.559 -0.845 -6.328 1 93.62 80 THR A N 1
ATOM 646 C CA . THR A 1 80 ? -4.656 -0.444 -7.203 1 93.62 80 THR A CA 1
ATOM 647 C C . THR A 1 80 ? -5.297 -1.663 -7.863 1 93.62 80 THR A C 1
ATOM 649 O O . THR A 1 80 ? -6.523 -1.745 -7.969 1 93.62 80 THR A O 1
ATOM 652 N N . PHE A 1 81 ? -4.457 -2.539 -8.312 1 95.75 81 PHE A N 1
ATOM 653 C CA . PHE A 1 81 ? -4.93 -3.775 -8.922 1 95.75 81 PHE A CA 1
ATOM 654 C C . PHE A 1 81 ? -5.816 -4.551 -7.957 1 95.75 81 PHE A C 1
ATOM 656 O O . PHE A 1 81 ? -6.934 -4.934 -8.305 1 95.75 81 PHE A O 1
ATOM 663 N N . ILE A 1 82 ? -5.352 -4.781 -6.746 1 97.19 82 ILE A N 1
ATOM 664 C CA . ILE A 1 82 ? -6.09 -5.535 -5.738 1 97.19 82 ILE A CA 1
ATOM 665 C C . ILE A 1 82 ? -7.418 -4.84 -5.445 1 97.19 82 ILE A C 1
ATOM 667 O O . ILE A 1 82 ? -8.469 -5.484 -5.418 1 97.19 82 ILE A O 1
ATOM 671 N N . ASP A 1 83 ? -7.406 -3.566 -5.305 1 94.88 83 ASP A N 1
ATOM 672 C CA . ASP A 1 83 ? -8.609 -2.793 -5.016 1 94.88 83 ASP A CA 1
ATOM 673 C C . ASP A 1 83 ? -9.625 -2.916 -6.152 1 94.88 83 ASP A C 1
ATOM 675 O O . ASP A 1 83 ? -10.836 -2.885 -5.914 1 94.88 83 ASP A O 1
ATOM 679 N N . SER A 1 84 ? -9.156 -3.037 -7.328 1 95.19 84 SER A N 1
ATOM 680 C CA . SER A 1 84 ? -10.016 -3.018 -8.508 1 95.19 84 SER A CA 1
ATOM 681 C C . SER A 1 84 ? -10.578 -4.402 -8.805 1 95.19 84 SER A C 1
ATOM 683 O O . SER A 1 84 ? -11.727 -4.535 -9.234 1 95.19 84 SER A O 1
ATOM 685 N N . VAL A 1 85 ? -9.789 -5.395 -8.555 1 97.31 85 VAL A N 1
ATOM 686 C CA . VAL A 1 85 ? -10.117 -6.727 -9.062 1 97.31 85 VAL A CA 1
ATOM 687 C C . VAL A 1 85 ? -10.781 -7.551 -7.961 1 97.31 85 VAL A C 1
ATOM 689 O O . VAL A 1 85 ? -11.742 -8.281 -8.219 1 97.31 85 VAL A O 1
ATOM 692 N N . PHE A 1 86 ? -10.289 -7.434 -6.695 1 97.88 86 PHE A N 1
ATOM 693 C CA . PHE A 1 86 ? -10.844 -8.203 -5.59 1 97.88 86 PHE A CA 1
ATOM 694 C C . PHE A 1 86 ? -12.117 -7.547 -5.059 1 97.88 86 PHE A C 1
ATOM 696 O O . PHE A 1 86 ? -12.133 -7.02 -3.947 1 97.88 86 PHE A O 1
ATOM 703 N N . THR A 1 87 ? -13.219 -7.73 -5.762 1 96.69 87 THR A N 1
ATOM 704 C CA . THR A 1 87 ? -14.445 -7.016 -5.445 1 96.69 87 THR A CA 1
ATOM 705 C C . THR A 1 87 ? -15.43 -7.922 -4.707 1 96.69 87 THR A C 1
ATOM 707 O O . THR A 1 87 ? -15.359 -9.148 -4.832 1 96.69 87 THR A O 1
ATOM 710 N N . TYR A 1 88 ? -16.312 -7.277 -4.008 1 95.5 88 TYR A N 1
ATOM 711 C CA . TYR A 1 88 ? -17.406 -7.988 -3.359 1 95.5 88 TYR A CA 1
ATOM 712 C C . TYR A 1 88 ? -18.281 -8.703 -4.387 1 95.5 88 TYR A C 1
ATOM 714 O O . TYR A 1 88 ? -18.578 -8.148 -5.449 1 95.5 88 TYR A O 1
ATOM 722 N N . GLY A 1 89 ? -18.734 -9.805 -4.059 1 96.81 89 GLY A N 1
ATOM 723 C CA . GLY A 1 89 ? -19.578 -10.594 -4.938 1 96.81 89 GLY A CA 1
ATOM 724 C C . GLY A 1 89 ? -18.797 -11.508 -5.863 1 96.81 89 GLY A C 1
ATOM 725 O O . GLY A 1 89 ? -19.328 -12.477 -6.391 1 96.81 89 GLY A O 1
ATOM 726 N N . TRP A 1 90 ? -17.516 -11.156 -6.055 1 97.94 90 TRP A N 1
ATOM 727 C CA . TRP A 1 90 ? -16.656 -11.977 -6.906 1 97.94 90 TRP A CA 1
ATOM 728 C C . TRP A 1 90 ? -15.523 -12.602 -6.098 1 97.94 90 TRP A C 1
ATOM 730 O O . TRP A 1 90 ? -15.43 -13.828 -5.992 1 97.94 90 TRP A O 1
ATOM 740 N N . ALA A 1 91 ? -14.719 -11.781 -5.473 1 98 91 ALA A N 1
ATOM 741 C CA . ALA A 1 91 ? -13.578 -12.281 -4.711 1 98 91 ALA A CA 1
ATOM 742 C C . ALA A 1 91 ? -14.031 -12.93 -3.404 1 98 91 ALA A C 1
ATOM 744 O O . ALA A 1 91 ? -13.406 -13.883 -2.928 1 98 91 ALA A O 1
ATOM 745 N N . PHE A 1 92 ? -15 -12.352 -2.771 1 95.88 92 PHE A N 1
ATOM 746 C CA . PHE A 1 92 ? -15.617 -12.812 -1.53 1 95.88 92 PHE A CA 1
ATOM 747 C C . PHE A 1 92 ? -17.109 -12.523 -1.534 1 95.88 92 PHE A C 1
ATOM 749 O O . PHE A 1 92 ? -17.625 -11.867 -2.445 1 95.88 92 PHE A O 1
ATOM 756 N N . GLY A 1 93 ? -17.812 -13.07 -0.498 1 94.25 93 GLY A N 1
ATOM 757 C CA . GLY A 1 93 ? -19.266 -12.93 -0.508 1 94.25 93 GLY A CA 1
ATOM 758 C C . GLY A 1 93 ? -19.953 -14.062 -1.235 1 94.25 93 GLY A C 1
ATOM 759 O O . GLY A 1 93 ? -19.703 -15.234 -0.969 1 94.25 93 GLY A O 1
ATOM 760 N N . SER A 1 94 ? -20.828 -13.633 -2.289 1 92 94 SER A N 1
ATOM 761 C CA . SER A 1 94 ? -21.75 -14.586 -2.898 1 92 94 SER A CA 1
ATOM 762 C C . SER A 1 94 ? -21.016 -15.602 -3.762 1 92 94 SER A C 1
ATOM 764 O O . SER A 1 94 ? -21.172 -16.812 -3.58 1 92 94 SER A O 1
ATOM 766 N N . ALA A 1 95 ? -20.188 -15.211 -4.711 1 93.06 95 ALA A N 1
ATOM 767 C CA . ALA A 1 95 ? -19.531 -16.125 -5.637 1 93.06 95 ALA A CA 1
ATOM 768 C C . ALA A 1 95 ? -18.25 -16.688 -5.031 1 93.06 95 ALA A C 1
ATOM 770 O O . ALA A 1 95 ? -17.922 -17.859 -5.219 1 93.06 95 ALA A O 1
ATOM 771 N N . SER A 1 96 ? -17.453 -15.812 -4.355 1 95.81 96 SER A N 1
ATOM 772 C CA . SER A 1 96 ? -16.234 -16.203 -3.676 1 95.81 96 SER A CA 1
ATOM 773 C C . SER A 1 96 ? -15.312 -17 -4.605 1 95.81 96 SER A C 1
ATOM 775 O O . SER A 1 96 ? -14.859 -18.078 -4.254 1 95.81 96 SER A O 1
ATOM 777 N N . VAL A 1 97 ? -15.039 -16.469 -5.703 1 97.56 97 VAL A N 1
ATOM 778 C CA . VAL A 1 97 ? -14.273 -17.094 -6.773 1 97.56 97 VAL A CA 1
ATOM 779 C C . VAL A 1 97 ? -12.883 -17.469 -6.27 1 97.56 97 VAL A C 1
ATOM 781 O O . VAL A 1 97 ? -12.297 -18.453 -6.711 1 97.56 97 VAL A O 1
ATOM 784 N N . LEU A 1 98 ? -12.383 -16.797 -5.301 1 98.62 98 LEU A N 1
ATOM 785 C CA . LEU A 1 98 ? -11 -16.953 -4.844 1 98.62 98 LEU A CA 1
ATOM 786 C C . LEU A 1 98 ? -10.906 -18.078 -3.822 1 98.62 98 LEU A C 1
ATOM 788 O O . LEU A 1 98 ? -9.805 -18.531 -3.494 1 98.62 98 LEU A O 1
ATOM 792 N N . LYS A 1 99 ? -12.016 -18.531 -3.352 1 98.38 99 LYS A N 1
ATOM 793 C CA . LYS A 1 99 ? -12.031 -19.547 -2.312 1 98.38 99 LYS A CA 1
ATOM 794 C C . LYS A 1 99 ? -11.242 -20.781 -2.746 1 98.38 99 LYS A C 1
ATOM 796 O O . LYS A 1 99 ? -11.453 -21.312 -3.842 1 98.38 99 LYS A O 1
ATOM 801 N N . GLY A 1 100 ? -10.32 -21.125 -1.875 1 98.38 100 GLY A N 1
ATOM 802 C CA . GLY A 1 100 ? -9.594 -22.359 -2.08 1 98.38 100 GLY A CA 1
ATOM 803 C C . GLY A 1 100 ? -8.367 -22.203 -2.965 1 98.38 100 GLY A C 1
ATOM 804 O O . GLY A 1 100 ? -7.523 -23.094 -3.035 1 98.38 100 GLY A O 1
ATOM 805 N N . LYS A 1 101 ? -8.234 -21.141 -3.729 1 98.62 101 LYS A N 1
ATOM 806 C CA . LYS A 1 101 ? -7.047 -20.922 -4.555 1 98.62 101 LYS A CA 1
ATOM 807 C C . LYS A 1 101 ? -5.809 -20.719 -3.689 1 98.62 101 LYS A C 1
ATOM 809 O O . LYS A 1 101 ? -5.883 -20.094 -2.631 1 98.62 101 LYS A O 1
ATOM 814 N N . LYS A 1 102 ? -4.688 -21.219 -4.16 1 98.69 102 LYS A N 1
ATOM 815 C CA . LYS A 1 102 ? -3.414 -20.984 -3.48 1 98.69 102 LYS A CA 1
ATOM 816 C C . LYS A 1 102 ? -2.912 -19.562 -3.711 1 98.69 102 LYS A C 1
ATOM 818 O O . LYS A 1 102 ? -3.197 -18.969 -4.746 1 98.69 102 LYS A O 1
ATOM 823 N N . TYR A 1 103 ? -2.217 -19.062 -2.725 1 98.44 103 TYR A N 1
ATOM 824 C CA . TYR A 1 103 ? -1.781 -17.656 -2.727 1 98.44 103 TYR A CA 1
ATOM 825 C C . TYR A 1 103 ? -0.369 -17.531 -2.17 1 98.44 103 TYR A C 1
ATOM 827 O O . TYR A 1 103 ? -0.051 -18.109 -1.126 1 98.44 103 TYR A O 1
ATOM 835 N N . ARG A 1 104 ? 0.544 -16.828 -2.9 1 98.69 104 ARG A N 1
ATOM 836 C CA . ARG A 1 104 ? 1.904 -16.609 -2.412 1 98.69 104 ARG A CA 1
ATOM 837 C C . ARG A 1 104 ? 2.391 -15.203 -2.723 1 98.69 104 ARG A C 1
ATOM 839 O O . ARG A 1 104 ? 2.09 -14.656 -3.785 1 98.69 104 ARG A O 1
ATOM 846 N N . ILE A 1 105 ? 3.209 -14.688 -1.818 1 98.62 105 ILE A N 1
ATOM 847 C CA . ILE A 1 105 ? 3.877 -13.398 -1.987 1 98.62 105 ILE A CA 1
ATOM 848 C C . ILE A 1 105 ? 5.379 -13.609 -2.154 1 98.62 105 ILE A C 1
ATOM 850 O O . ILE A 1 105 ? 5.984 -14.406 -1.429 1 98.62 105 ILE A O 1
ATOM 854 N N . ILE A 1 106 ? 5.902 -12.984 -3.145 1 98.56 106 ILE A N 1
ATOM 855 C CA . ILE A 1 106 ? 7.34 -12.977 -3.395 1 98.56 106 ILE A CA 1
ATOM 856 C C . ILE A 1 106 ? 7.863 -11.547 -3.369 1 98.56 106 ILE A C 1
ATOM 858 O O . ILE A 1 106 ? 7.438 -10.703 -4.168 1 98.56 106 ILE A O 1
ATOM 862 N N . MET A 1 107 ? 8.844 -11.32 -2.443 1 98.25 107 MET A N 1
ATOM 863 C CA . MET A 1 107 ? 9.289 -9.945 -2.215 1 98.25 107 MET A CA 1
ATOM 864 C C . MET A 1 107 ? 10.797 -9.82 -2.42 1 98.25 107 MET A C 1
ATOM 866 O O . MET A 1 107 ? 11.547 -10.734 -2.09 1 98.25 107 MET A O 1
ATOM 870 N N . THR A 1 108 ? 11.203 -8.711 -2.967 1 96.81 108 THR A N 1
ATOM 871 C CA . THR A 1 108 ? 12.602 -8.297 -2.963 1 96.81 108 THR A CA 1
ATOM 872 C C . THR A 1 108 ? 12.773 -6.977 -2.221 1 96.81 108 THR A C 1
ATOM 874 O O . THR A 1 108 ? 11.914 -6.098 -2.299 1 96.81 108 THR A O 1
ATOM 877 N N . THR A 1 109 ? 13.891 -6.891 -1.469 1 95.88 109 THR A N 1
ATOM 878 C CA . THR A 1 109 ? 14.109 -5.668 -0.703 1 95.88 109 THR A CA 1
ATOM 879 C C . THR A 1 109 ? 15.438 -5.023 -1.076 1 95.88 109 THR A C 1
ATOM 881 O O . THR A 1 109 ? 16.406 -5.723 -1.404 1 95.88 109 THR A O 1
ATOM 884 N N . GLY A 1 110 ? 15.469 -3.699 -1.034 1 92.75 110 GLY A N 1
ATOM 885 C CA . GLY A 1 110 ? 16.734 -2.99 -1.173 1 92.75 110 GLY A CA 1
ATOM 886 C C . GLY A 1 110 ? 17.578 -3.016 0.089 1 92.75 110 GLY A C 1
ATOM 887 O O . GLY A 1 110 ? 18.781 -2.756 0.044 1 92.75 110 GLY A O 1
ATOM 888 N N . GLY A 1 111 ? 16.953 -3.268 1.204 1 93.19 111 GLY A N 1
ATOM 889 C CA . GLY A 1 111 ? 17.641 -3.379 2.479 1 93.19 111 GLY A CA 1
ATOM 890 C C . GLY A 1 111 ? 18.078 -4.797 2.799 1 93.19 111 GLY A C 1
ATOM 891 O O . GLY A 1 111 ? 17.562 -5.758 2.234 1 93.19 111 GLY A O 1
ATOM 892 N N . LYS A 1 112 ? 19.062 -4.906 3.762 1 96.5 112 LYS A N 1
ATOM 893 C CA . LYS A 1 112 ? 19.531 -6.203 4.242 1 96.5 112 LYS A CA 1
ATOM 894 C C . LYS A 1 112 ? 18.516 -6.816 5.219 1 96.5 112 LYS A C 1
ATOM 896 O O . LYS A 1 112 ? 17.609 -6.137 5.684 1 96.5 112 LYS A O 1
ATOM 901 N N . ALA A 1 113 ? 18.688 -8.094 5.441 1 96 113 ALA A N 1
ATOM 902 C CA . ALA A 1 113 ? 17.781 -8.82 6.34 1 96 113 ALA A CA 1
ATOM 903 C C . ALA A 1 113 ? 17.688 -8.125 7.695 1 96 113 ALA A C 1
ATOM 905 O O . ALA A 1 113 ? 16.625 -8.062 8.297 1 96 113 ALA A O 1
ATOM 906 N N . GLU A 1 114 ? 18.766 -7.602 8.117 1 94.94 114 GLU A N 1
ATOM 907 C CA . GLU A 1 114 ? 18.844 -6.977 9.43 1 94.94 114 GLU A CA 1
ATOM 908 C C . GLU A 1 114 ? 17.906 -5.781 9.531 1 94.94 114 GLU A C 1
ATOM 910 O O . GLU A 1 114 ? 17.406 -5.461 10.617 1 94.94 114 GLU A O 1
ATOM 915 N N . SER A 1 115 ? 17.609 -5.129 8.438 1 93.12 115 SER A N 1
ATOM 916 C CA . SER A 1 115 ? 16.734 -3.961 8.391 1 93.12 115 SER A CA 1
ATOM 917 C C . SER A 1 115 ? 15.281 -4.344 8.672 1 93.12 115 SER A C 1
ATOM 919 O O . SER A 1 115 ? 14.445 -3.477 8.922 1 93.12 115 SER A O 1
ATOM 921 N N . TYR A 1 116 ? 15.023 -5.602 8.688 1 95.5 116 TYR A N 1
ATOM 922 C CA . TYR A 1 116 ? 13.664 -6.105 8.859 1 95.5 116 TYR A CA 1
ATOM 923 C C . TYR A 1 116 ? 13.578 -7.043 10.055 1 95.5 116 TYR A C 1
ATOM 925 O O . TYR A 1 116 ? 12.82 -8.016 10.039 1 95.5 116 TYR A O 1
ATOM 933 N N . SER A 1 117 ? 14.391 -6.793 11.031 1 89.81 117 SER A N 1
ATOM 934 C CA . SER A 1 117 ? 14.43 -7.664 12.203 1 89.81 117 SER A CA 1
ATOM 935 C C . SER A 1 117 ? 14.102 -6.887 13.477 1 89.81 117 SER A C 1
ATOM 937 O O . SER A 1 117 ? 14.164 -7.438 14.578 1 89.81 117 SER A O 1
ATOM 939 N N . GLY A 1 118 ? 13.781 -5.66 13.445 1 91.44 118 GLY A N 1
ATOM 940 C CA . GLY A 1 118 ? 13.438 -4.844 14.602 1 91.44 118 GLY A CA 1
ATOM 941 C C . GLY A 1 118 ? 11.945 -4.723 14.836 1 91.44 118 GLY A C 1
ATOM 942 O O . GLY A 1 118 ? 11.234 -5.73 14.852 1 91.44 118 GLY A O 1
ATOM 943 N N . GLU A 1 119 ? 11.492 -3.506 15.078 1 90.94 119 GLU A N 1
ATOM 944 C CA . GLU A 1 119 ? 10.078 -3.256 15.336 1 90.94 119 GLU A CA 1
ATOM 945 C C . GLU A 1 119 ? 9.227 -3.529 14.094 1 90.94 119 GLU A C 1
ATOM 947 O O . GLU A 1 119 ? 8.062 -3.922 14.203 1 90.94 119 GLU A O 1
ATOM 952 N N . PHE A 1 120 ? 9.883 -3.279 12.961 1 94.38 120 PHE A N 1
ATOM 953 C CA . PHE A 1 120 ? 9.242 -3.613 11.688 1 94.38 120 PHE A CA 1
ATOM 954 C C . PHE A 1 120 ? 9.945 -4.789 11.023 1 94.38 120 PHE A C 1
ATOM 956 O O . PHE A 1 120 ? 11.156 -4.738 10.773 1 94.38 120 PHE A O 1
ATOM 963 N N . THR A 1 121 ? 9.203 -5.82 10.758 1 96.56 121 THR A N 1
ATOM 964 C CA . THR A 1 121 ? 9.781 -7.031 10.18 1 96.56 121 THR A CA 1
ATOM 965 C C . THR A 1 121 ? 9.211 -7.297 8.789 1 96.56 121 THR A C 1
ATOM 967 O O . THR A 1 121 ? 8.266 -6.633 8.367 1 96.56 121 THR A O 1
ATOM 970 N N . ILE A 1 122 ? 9.812 -8.25 8.211 1 97.62 122 ILE A N 1
ATOM 971 C CA . ILE A 1 122 ? 9.359 -8.602 6.867 1 97.62 122 ILE A CA 1
ATOM 972 C C . ILE A 1 122 ? 7.961 -9.219 6.938 1 97.62 122 ILE A C 1
ATOM 974 O O . ILE A 1 122 ? 7.168 -9.078 6.004 1 97.62 122 ILE A O 1
ATOM 978 N N . ASP A 1 123 ? 7.609 -9.867 7.996 1 97.06 123 ASP A N 1
ATOM 979 C CA . ASP A 1 123 ? 6.262 -10.383 8.203 1 97.06 123 ASP A CA 1
ATOM 980 C C . ASP A 1 123 ? 5.23 -9.258 8.188 1 97.06 123 ASP A C 1
ATOM 982 O O . ASP A 1 123 ? 4.098 -9.453 7.738 1 97.06 123 ASP A O 1
ATOM 986 N N . ASP A 1 124 ? 5.664 -8.133 8.68 1 97.56 124 ASP A N 1
ATOM 987 C CA . ASP A 1 124 ? 4.758 -6.988 8.719 1 97.56 124 ASP A CA 1
ATOM 988 C C . ASP A 1 124 ? 4.395 -6.531 7.305 1 97.56 124 ASP A C 1
ATOM 990 O O . ASP A 1 124 ? 3.283 -6.055 7.07 1 97.56 124 ASP A O 1
ATOM 994 N N . VAL A 1 125 ? 5.301 -6.668 6.336 1 97.81 125 VAL A N 1
ATOM 995 C CA . VAL A 1 125 ? 5.023 -6.332 4.945 1 97.81 125 VAL A CA 1
ATOM 996 C C . VAL A 1 125 ? 4 -7.309 4.371 1 97.81 125 VAL A C 1
ATOM 998 O O . VAL A 1 125 ? 3.104 -6.91 3.625 1 97.81 125 VAL A O 1
ATOM 1001 N N . ALA A 1 126 ? 4.121 -8.57 4.738 1 97.62 126 ALA A N 1
ATOM 1002 C CA . ALA A 1 126 ? 3.309 -9.633 4.16 1 97.62 126 ALA A CA 1
ATOM 1003 C C . ALA A 1 126 ? 1.91 -9.648 4.77 1 97.62 126 ALA A C 1
ATOM 1005 O O . ALA A 1 126 ? 0.957 -10.117 4.145 1 97.62 126 ALA A O 1
ATOM 1006 N N . LYS A 1 127 ? 1.745 -9.164 5.91 1 97.25 127 LYS A N 1
ATOM 1007 C CA . LYS A 1 127 ? 0.575 -9.367 6.762 1 97.25 127 LYS A CA 1
ATOM 1008 C C . LYS A 1 127 ? -0.697 -8.883 6.07 1 97.25 127 LYS A C 1
ATOM 1010 O O . LYS A 1 127 ? -1.705 -9.594 6.051 1 97.25 127 LYS A O 1
ATOM 1015 N N . PRO A 1 128 ? -0.704 -7.676 5.473 1 97.69 128 PRO A N 1
ATOM 1016 C CA . PRO A 1 128 ? -1.948 -7.242 4.832 1 97.69 128 PRO A CA 1
ATOM 1017 C C . PRO A 1 128 ? -2.357 -8.141 3.67 1 97.69 128 PRO A C 1
ATOM 1019 O O . PRO A 1 128 ? -3.551 -8.344 3.428 1 97.69 128 PRO A O 1
ATOM 1022 N N . PHE A 1 129 ? -1.411 -8.68 2.992 1 98.12 129 PHE A N 1
ATOM 1023 C CA . PHE A 1 129 ? -1.694 -9.562 1.866 1 98.12 129 PHE A CA 1
ATOM 1024 C C . PHE A 1 129 ? -2.24 -10.898 2.35 1 98.12 129 PHE A C 1
ATOM 1026 O O . PHE A 1 129 ? -3.193 -11.43 1.776 1 98.12 129 PHE A O 1
ATOM 1033 N N . ILE A 1 130 ? -1.59 -11.398 3.383 1 97.5 130 ILE A N 1
ATOM 1034 C CA . ILE A 1 130 ? -2.037 -12.664 3.943 1 97.5 130 ILE A CA 1
ATOM 1035 C C . ILE A 1 130 ? -3.443 -12.508 4.52 1 97.5 130 ILE A C 1
ATOM 1037 O O . ILE A 1 130 ? -4.309 -13.359 4.297 1 97.5 130 ILE A O 1
ATOM 1041 N N . ALA A 1 131 ? -3.719 -11.414 5.242 1 97 131 ALA A N 1
ATOM 1042 C CA . ALA A 1 131 ? -5.047 -11.141 5.785 1 97 131 ALA A CA 1
ATOM 1043 C C . ALA A 1 131 ? -6.09 -11.062 4.672 1 97 131 ALA A C 1
ATOM 1045 O O . ALA A 1 131 ? -7.199 -11.578 4.816 1 97 131 ALA A O 1
ATOM 1046 N N . SER A 1 132 ? -5.723 -10.398 3.561 1 97.44 132 SER A N 1
ATOM 1047 C CA . SER A 1 132 ? -6.625 -10.289 2.418 1 97.44 132 SER A CA 1
ATOM 1048 C C . SER A 1 132 ? -6.938 -11.656 1.827 1 97.44 132 SER A C 1
ATOM 1050 O O . SER A 1 132 ? -8.086 -11.945 1.496 1 97.44 132 SER A O 1
ATOM 1052 N N . ALA A 1 133 ? -5.895 -12.477 1.704 1 97.62 133 ALA A N 1
ATOM 1053 C CA . ALA A 1 133 ? -6.066 -13.828 1.175 1 97.62 133 ALA A CA 1
ATOM 1054 C C . ALA A 1 133 ? -6.988 -14.656 2.068 1 97.62 133 ALA A C 1
ATOM 1056 O O . ALA A 1 133 ? -7.895 -15.336 1.576 1 97.62 133 ALA A O 1
ATOM 1057 N N . VAL A 1 134 ? -6.758 -14.555 3.369 1 96.56 134 VAL A N 1
ATOM 1058 C CA . VAL A 1 134 ? -7.559 -15.297 4.336 1 96.56 134 VAL A CA 1
ATOM 1059 C C . VAL A 1 134 ? -9.008 -14.797 4.293 1 96.56 134 VAL A C 1
ATOM 1061 O O . VAL A 1 134 ? -9.945 -15.602 4.332 1 96.56 134 VAL A O 1
ATOM 1064 N N . TYR A 1 135 ? -9.18 -13.5 4.207 1 95.81 135 TYR A N 1
ATOM 1065 C CA . TYR A 1 135 ? -10.516 -12.906 4.125 1 95.81 135 TYR A CA 1
ATOM 1066 C C . TYR A 1 135 ? -11.281 -13.453 2.928 1 95.81 135 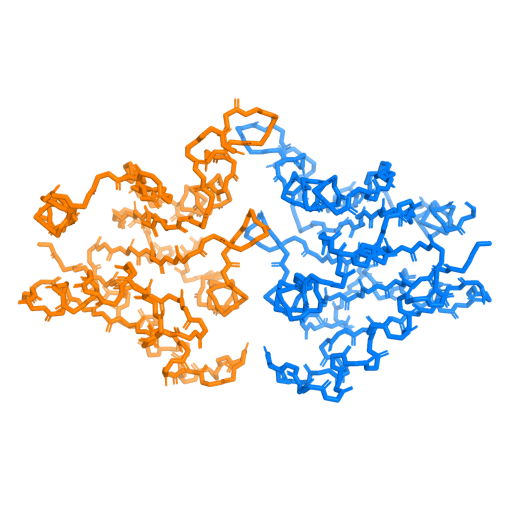TYR A C 1
ATOM 1068 O O . TYR A 1 135 ? -12.484 -13.703 3.016 1 95.81 135 TYR A O 1
ATOM 1076 N N . CYS A 1 136 ? -10.562 -13.68 1.849 1 97.88 136 CYS A N 1
ATOM 1077 C CA . CYS A 1 136 ? -11.164 -14.195 0.625 1 97.88 136 CYS A CA 1
ATOM 1078 C C . CYS A 1 136 ? -11.195 -15.719 0.63 1 97.88 136 CYS A C 1
ATOM 1080 O O . CYS A 1 136 ? -11.516 -16.344 -0.385 1 97.88 136 CYS A O 1
ATOM 1082 N N . LYS A 1 137 ? -10.703 -16.344 1.727 1 98.06 137 LYS A N 1
ATOM 1083 C CA . LYS A 1 137 ? -10.727 -17.781 1.949 1 98.06 137 LYS A CA 1
ATOM 1084 C C . LYS A 1 137 ? -9.773 -18.5 0.994 1 98.06 137 LYS A C 1
ATOM 1086 O O . LYS A 1 137 ? -10.055 -19.609 0.555 1 98.06 137 LYS A O 1
ATOM 1091 N N . MET A 1 138 ? -8.742 -17.812 0.586 1 98.5 138 MET A N 1
ATOM 1092 C CA . MET A 1 138 ? -7.672 -18.453 -0.161 1 98.5 138 MET A CA 1
ATOM 1093 C C . MET A 1 138 ? -6.781 -19.281 0.767 1 98.5 138 MET A C 1
ATOM 1095 O O . MET A 1 138 ? -6.98 -19.281 1.983 1 98.5 138 MET A O 1
ATOM 1099 N N . VAL A 1 139 ? -5.844 -20.016 0.204 1 98.31 139 VAL A N 1
ATOM 1100 C CA . VAL A 1 139 ? -4.887 -20.828 0.955 1 98.31 139 VAL A CA 1
ATOM 1101 C C . VAL A 1 139 ? -3.506 -20.172 0.889 1 98.31 139 VAL A C 1
ATOM 1103 O O . VAL A 1 139 ? -2.791 -20.328 -0.105 1 98.31 139 VAL A O 1
ATOM 1106 N N . PRO A 1 140 ? -3.137 -19.5 1.932 1 97.94 140 PRO A N 1
ATOM 1107 C CA . PRO A 1 140 ? -1.827 -18.844 1.904 1 97.94 140 PRO A CA 1
ATOM 1108 C C . PRO A 1 140 ? -0.668 -19.828 1.95 1 97.94 140 PRO A C 1
ATOM 1110 O O . PRO A 1 140 ? -0.671 -20.75 2.771 1 97.94 140 PRO A O 1
ATOM 1113 N N . LEU A 1 141 ? 0.231 -19.688 1.049 1 98.19 141 LEU A N 1
ATOM 1114 C CA . LEU A 1 141 ? 1.51 -20.391 1.052 1 98.19 141 LEU A CA 1
ATOM 1115 C C . LEU A 1 141 ? 2.604 -19.531 1.666 1 98.19 141 LEU A C 1
ATOM 1117 O O . LEU A 1 141 ? 2.459 -18.312 1.753 1 98.19 141 LEU A O 1
ATOM 1121 N N . PRO A 1 142 ? 3.688 -20.125 2.188 1 97.81 142 PRO A N 1
ATOM 1122 C CA . PRO A 1 142 ? 4.773 -19.297 2.723 1 97.81 142 PRO A CA 1
ATOM 1123 C C . PRO A 1 142 ? 5.277 -18.266 1.717 1 97.81 142 PRO A C 1
ATOM 1125 O O . PRO A 1 142 ? 5.469 -18.594 0.541 1 97.81 142 PRO A O 1
ATOM 1128 N N . PHE A 1 143 ? 5.43 -17.062 2.236 1 98.25 143 PHE A N 1
ATOM 1129 C CA . PHE A 1 143 ? 6 -16.062 1.343 1 98.25 143 PHE A CA 1
ATOM 1130 C C . PHE A 1 143 ? 7.5 -16.266 1.183 1 98.25 143 PHE A C 1
ATOM 1132 O O . PHE A 1 143 ? 8.117 -17 1.956 1 98.25 143 PHE A O 1
ATOM 1139 N N . HIS A 1 144 ? 8.023 -15.695 0.11 1 98.38 144 HIS A N 1
ATOM 1140 C CA . HIS A 1 144 ? 9.445 -15.711 -0.196 1 98.38 144 HIS A CA 1
ATOM 1141 C C . HIS A 1 144 ? 10.016 -14.297 -0.241 1 98.38 144 HIS A C 1
ATOM 1143 O O . HIS A 1 144 ? 9.375 -13.383 -0.772 1 98.38 144 HIS A O 1
ATOM 1149 N N . VAL A 1 145 ? 11.211 -14.133 0.332 1 98.06 145 VAL A N 1
ATOM 1150 C CA . VAL A 1 145 ? 11.82 -12.812 0.35 1 98.06 145 VAL A CA 1
ATOM 1151 C C . VAL A 1 145 ? 13.289 -12.906 -0.045 1 98.06 145 VAL A C 1
ATOM 1153 O O . VAL A 1 145 ? 14 -13.812 0.397 1 98.06 145 VAL A O 1
ATOM 1156 N N . LEU A 1 146 ? 13.695 -12.086 -0.929 1 97.56 146 LEU A N 1
ATOM 1157 C CA . LEU A 1 146 ? 15.094 -11.859 -1.27 1 97.56 146 LEU A CA 1
ATOM 1158 C C . LEU A 1 146 ? 15.562 -10.5 -0.766 1 97.56 146 LEU A C 1
ATOM 1160 O O . LEU A 1 146 ? 15.188 -9.461 -1.32 1 97.56 146 LEU A O 1
ATOM 1164 N N . TYR A 1 147 ? 16.422 -10.562 0.218 1 97.31 147 TYR A N 1
ATOM 1165 C CA . TYR A 1 147 ? 17 -9.344 0.763 1 97.31 147 TYR A CA 1
ATOM 1166 C C . TYR A 1 147 ? 18.188 -8.891 -0.075 1 97.31 147 TYR A C 1
ATOM 1168 O O . TYR A 1 147 ? 18.688 -9.641 -0.924 1 97.31 147 TYR A O 1
ATOM 1176 N N . ALA A 1 148 ? 18.625 -7.652 0.173 1 94.94 148 ALA A N 1
ATOM 1177 C CA . ALA A 1 148 ? 19.781 -7.109 -0.542 1 94.94 148 ALA A CA 1
ATOM 1178 C C . ALA A 1 148 ? 21.016 -7.984 -0.346 1 94.94 148 ALA A C 1
ATOM 1180 O O . ALA A 1 148 ? 21.875 -8.062 -1.224 1 94.94 148 ALA A O 1
ATOM 1181 N N . ASP A 1 149 ? 21.062 -8.672 0.758 1 95.25 149 ASP A N 1
ATOM 1182 C CA . ASP A 1 149 ? 22.25 -9.461 1.074 1 95.25 149 ASP A CA 1
ATOM 1183 C C . ASP A 1 149 ? 21.984 -10.953 0.853 1 95.25 149 ASP A C 1
ATOM 1185 O O . ASP A 1 149 ? 22.766 -11.797 1.291 1 95.25 149 ASP A O 1
ATOM 1189 N N . SER A 1 150 ? 20.891 -11.266 0.231 1 95.44 150 SER A N 1
ATOM 1190 C CA . SER A 1 150 ? 20.641 -12.664 -0.103 1 95.44 150 SER A CA 1
ATOM 1191 C C . SER A 1 150 ? 21.672 -13.195 -1.091 1 95.44 150 SER A C 1
ATOM 1193 O O . SER A 1 150 ? 22.094 -12.477 -1.996 1 95.44 150 SER A O 1
ATOM 1195 N N . PRO A 1 151 ? 22.016 -14.461 -0.884 1 94.06 151 PRO A N 1
ATOM 1196 C CA . PRO A 1 151 ? 22.969 -15.039 -1.832 1 94.06 151 PRO A CA 1
ATOM 1197 C C . PRO A 1 151 ? 22.438 -15.055 -3.264 1 94.06 151 PRO A C 1
ATOM 1199 O O . PRO A 1 151 ? 21.234 -15.25 -3.482 1 94.06 151 PRO A O 1
ATOM 1202 N N . THR A 1 152 ? 23.375 -14.859 -4.184 1 93.38 152 THR A N 1
ATOM 1203 C CA . THR A 1 152 ? 23 -14.859 -5.594 1 93.38 152 THR A CA 1
ATOM 1204 C C . THR A 1 152 ? 23.062 -16.266 -6.168 1 93.38 152 THR A C 1
ATOM 1206 O O . THR A 1 152 ? 22.312 -16.609 -7.086 1 93.38 152 THR A O 1
ATOM 1209 N N . GLU A 1 153 ? 23.938 -17.016 -5.609 1 93.75 153 GLU A N 1
ATOM 1210 C CA . GLU A 1 153 ? 24.078 -18.391 -6.082 1 93.75 153 GLU A CA 1
ATOM 1211 C C . GLU A 1 153 ? 22.797 -19.188 -5.852 1 93.75 153 GLU A C 1
ATOM 1213 O O . GLU A 1 153 ? 22.25 -19.203 -4.746 1 93.75 153 GLU A O 1
ATOM 1218 N N . GLY A 1 154 ? 22.281 -19.844 -6.91 1 95.88 154 GLY A N 1
ATOM 1219 C CA . GLY A 1 154 ? 21.109 -20.703 -6.812 1 95.88 154 GLY A CA 1
ATOM 1220 C C . GLY A 1 154 ? 19.812 -19.922 -6.699 1 95.88 154 GLY A C 1
ATOM 1221 O O . GLY A 1 154 ? 18.75 -20.516 -6.457 1 95.88 154 GLY A O 1
ATOM 1222 N N . ARG A 1 155 ? 19.922 -18.672 -6.84 1 96.12 155 ARG A N 1
ATOM 1223 C CA . ARG A 1 155 ? 18.781 -17.797 -6.625 1 96.12 155 ARG A CA 1
ATOM 1224 C C . ARG A 1 155 ? 17.641 -18.125 -7.578 1 96.12 155 ARG A C 1
ATOM 1226 O O . ARG A 1 155 ? 16.5 -18.312 -7.148 1 96.12 155 ARG A O 1
ATOM 1233 N N . VAL A 1 156 ? 18 -18.266 -8.82 1 96.75 156 VAL A N 1
ATOM 1234 C CA . VAL A 1 156 ? 16.984 -18.547 -9.836 1 96.75 156 VAL A CA 1
ATOM 1235 C C . VAL A 1 156 ? 16.375 -19.922 -9.602 1 96.75 156 VAL A C 1
ATOM 1237 O O . VAL A 1 156 ? 15.164 -20.094 -9.664 1 96.75 156 VAL A O 1
ATOM 1240 N N . GLU A 1 157 ? 17.219 -20.859 -9.336 1 96.56 157 GLU A N 1
ATOM 1241 C CA . GLU A 1 157 ? 16.75 -22.219 -9.086 1 96.56 157 GLU A CA 1
ATOM 1242 C C . GLU A 1 157 ? 15.812 -22.266 -7.879 1 96.56 157 GLU A C 1
ATOM 1244 O O . GLU A 1 157 ? 14.766 -22.922 -7.926 1 96.56 157 GLU A O 1
ATOM 1249 N N . ASN A 1 158 ? 16.25 -21.641 -6.844 1 97 158 ASN A N 1
ATOM 1250 C CA . ASN A 1 158 ? 15.406 -21.594 -5.645 1 97 158 ASN A CA 1
ATOM 1251 C C . ASN A 1 158 ? 14.078 -20.891 -5.918 1 97 158 ASN A C 1
ATOM 1253 O O . ASN A 1 158 ? 13.039 -21.312 -5.422 1 97 158 ASN A O 1
ATOM 1257 N N . TYR A 1 159 ? 14.094 -19.906 -6.625 1 97.88 159 TYR A N 1
ATOM 1258 C CA . TYR A 1 159 ? 12.922 -19.156 -7.043 1 97.88 159 TYR A CA 1
ATOM 1259 C C . TYR A 1 159 ? 11.977 -20.016 -7.859 1 97.88 159 TYR A C 1
ATOM 1261 O O . TYR A 1 159 ? 10.766 -20.031 -7.621 1 97.88 159 TYR A O 1
ATOM 1269 N N . LEU A 1 160 ? 12.5 -20.766 -8.781 1 98 160 LEU A N 1
ATOM 1270 C CA . LEU A 1 160 ? 11.664 -21.578 -9.672 1 98 160 LEU A CA 1
ATOM 1271 C C . LEU A 1 160 ? 10.969 -22.688 -8.906 1 98 160 LEU A C 1
ATOM 1273 O O . LEU A 1 160 ? 9.898 -23.156 -9.312 1 98 160 LEU A O 1
ATOM 1277 N N . GLU A 1 161 ? 11.523 -23.047 -7.742 1 97.69 161 GLU A N 1
ATOM 1278 C CA . GLU A 1 161 ? 10.914 -24.078 -6.906 1 97.69 161 GLU A CA 1
ATOM 1279 C C . GLU A 1 161 ? 9.586 -23.594 -6.328 1 97.69 161 GLU A C 1
ATOM 1281 O O . GLU A 1 161 ? 8.719 -24.406 -5.996 1 97.69 161 GLU A O 1
ATOM 1286 N N . LEU A 1 162 ? 9.367 -22.344 -6.234 1 98.06 162 LEU A N 1
ATOM 1287 C CA . LEU A 1 162 ? 8.156 -21.766 -5.668 1 98.06 162 LEU A CA 1
ATOM 1288 C C . LEU A 1 162 ? 6.945 -22.078 -6.543 1 98.06 162 LEU A C 1
ATOM 1290 O O . LEU A 1 162 ? 5.801 -21.938 -6.105 1 98.06 162 LEU A O 1
ATOM 1294 N N . PHE A 1 163 ? 7.176 -22.438 -7.805 1 98.12 163 PHE A N 1
ATOM 1295 C CA . PHE A 1 163 ? 6.102 -22.594 -8.781 1 98.12 163 PHE A CA 1
ATOM 1296 C C . PHE A 1 163 ? 5.82 -24.078 -9.047 1 98.12 163 PHE A C 1
ATOM 1298 O O . PHE A 1 163 ? 5.023 -24.406 -9.922 1 98.12 163 PHE A O 1
ATOM 1305 N N . ARG A 1 164 ? 6.496 -24.969 -8.391 1 92.12 164 ARG A N 1
ATOM 1306 C CA . ARG A 1 164 ? 6.332 -26.406 -8.586 1 92.12 164 ARG A CA 1
ATOM 1307 C C . ARG A 1 164 ? 5.262 -26.969 -7.66 1 92.12 164 ARG A C 1
ATOM 1309 O O . ARG A 1 164 ? 5.062 -26.469 -6.555 1 92.12 164 ARG A O 1
ATOM 1316 N N . MET B 1 1 ? 1.27 25.922 13.703 1 91.88 1 MET B N 1
ATOM 1317 C CA . MET B 1 1 ? 1.836 24.797 12.961 1 91.88 1 MET B CA 1
ATOM 1318 C C . MET B 1 1 ? 1.167 24.656 11.602 1 91.88 1 MET B C 1
ATOM 1320 O O . MET B 1 1 ? -0.061 24.609 11.508 1 91.88 1 MET B O 1
ATOM 1324 N N . ARG B 1 2 ? 1.93 24.781 10.531 1 97.94 2 ARG B N 1
ATOM 1325 C CA . ARG B 1 2 ? 1.41 24.578 9.18 1 97.94 2 ARG B CA 1
ATOM 1326 C C . ARG B 1 2 ? 1.357 23.109 8.828 1 97.94 2 ARG B C 1
ATOM 1328 O O . ARG B 1 2 ? 2.383 22.422 8.844 1 97.94 2 ARG B O 1
ATOM 1335 N N . ILE B 1 3 ? 0.108 22.656 8.492 1 98.75 3 ILE B N 1
ATOM 1336 C CA . ILE B 1 3 ? -0.096 21.234 8.242 1 98.75 3 ILE B CA 1
ATOM 1337 C C . ILE B 1 3 ? -0.504 21.016 6.789 1 98.75 3 ILE B C 1
ATOM 1339 O O . ILE B 1 3 ? -1.369 21.719 6.266 1 98.75 3 ILE B O 1
ATOM 1343 N N . VAL B 1 4 ? 0.161 20.172 6.145 1 98.88 4 VAL B N 1
ATOM 1344 C CA . VAL B 1 4 ? -0.384 19.672 4.891 1 98.88 4 VAL B CA 1
ATOM 1345 C C . VAL B 1 4 ? -1.049 18.312 5.129 1 98.88 4 VAL B C 1
ATOM 1347 O O . VAL B 1 4 ? -0.457 17.422 5.746 1 98.88 4 VAL B O 1
ATOM 1350 N N . LEU B 1 5 ? -2.334 18.188 4.754 1 98.81 5 LEU B N 1
ATOM 1351 C CA . LEU B 1 5 ? -3.113 16.953 4.828 1 98.81 5 LEU B CA 1
ATOM 1352 C C . LEU B 1 5 ? -3.277 16.328 3.449 1 98.81 5 LEU B C 1
ATOM 1354 O O . LEU B 1 5 ? -4.02 16.844 2.611 1 98.81 5 LEU B O 1
ATOM 1358 N N . TYR B 1 6 ? -2.568 15.258 3.242 1 98.31 6 TYR B N 1
ATOM 1359 C CA . TYR B 1 6 ? -2.766 14.484 2.021 1 98.31 6 TYR B CA 1
ATOM 1360 C C . TYR B 1 6 ? -3.895 13.477 2.195 1 98.31 6 TYR B C 1
ATOM 1362 O O . TYR B 1 6 ? -3.799 12.562 3.02 1 98.31 6 TYR B O 1
ATOM 1370 N N . TYR B 1 7 ? -4.906 13.688 1.349 1 96.62 7 TYR B N 1
ATOM 1371 C CA . TYR B 1 7 ? -6.098 12.852 1.36 1 96.62 7 TYR B CA 1
ATOM 1372 C C . TYR B 1 7 ? -6.152 11.961 0.123 1 96.62 7 TYR B C 1
ATOM 1374 O O . TYR B 1 7 ? -5.977 12.438 -1 1 96.62 7 TYR B O 1
ATOM 1382 N N . SER B 1 8 ? -6.277 10.656 0.387 1 95.56 8 SER B N 1
ATOM 1383 C CA . SER B 1 8 ? -6.418 9.727 -0.728 1 95.56 8 SER B CA 1
ATOM 1384 C C . SER B 1 8 ? -7.719 8.938 -0.629 1 95.56 8 SER B C 1
ATOM 1386 O O . SER B 1 8 ? -7.957 8.242 0.359 1 95.56 8 SER B O 1
ATOM 1388 N N . HIS B 1 9 ? -8.461 9.055 -1.619 1 91.88 9 HIS B N 1
ATOM 1389 C CA . HIS B 1 9 ? -9.742 8.375 -1.74 1 91.88 9 HIS B CA 1
ATOM 1390 C C . HIS B 1 9 ? -10.219 8.344 -3.189 1 91.88 9 HIS B C 1
ATOM 1392 O O . HIS B 1 9 ? -10.43 9.398 -3.797 1 91.88 9 HIS B O 1
ATOM 1398 N N . SER B 1 10 ? -10.445 7.184 -3.738 1 78.56 10 SER B N 1
ATOM 1399 C CA . SER B 1 10 ? -10.773 7.039 -5.152 1 78.56 10 SER B CA 1
ATOM 1400 C C . SER B 1 10 ? -12.141 7.629 -5.469 1 78.56 10 SER B C 1
ATOM 1402 O O . SER B 1 10 ? -12.367 8.133 -6.574 1 78.56 10 SER B O 1
ATOM 1404 N N . VAL B 1 11 ? -13.094 7.516 -4.578 1 74.06 11 VAL B N 1
ATOM 1405 C CA . VAL B 1 11 ? -14.406 8.102 -4.828 1 74.06 11 VAL B CA 1
ATOM 1406 C C . VAL B 1 11 ? -14.82 8.969 -3.641 1 74.06 11 VAL B C 1
ATOM 1408 O O . VAL B 1 11 ? -15.695 8.578 -2.857 1 74.06 11 VAL B O 1
ATOM 1411 N N . GLU B 1 12 ? -14.242 10.078 -3.461 1 64.88 12 GLU B N 1
ATOM 1412 C CA . GLU B 1 12 ? -14.43 10.938 -2.297 1 64.88 12 GLU B CA 1
ATOM 1413 C C . GLU B 1 12 ? -15.891 11.344 -2.139 1 64.88 12 GLU B C 1
ATOM 1415 O O . GLU B 1 12 ? -16.469 11.195 -1.061 1 64.88 12 GLU B O 1
ATOM 1420 N N . PRO B 1 13 ? -16.422 11.938 -3.096 1 57.31 13 PRO B N 1
ATOM 1421 C CA . PRO B 1 13 ? -17.781 12.445 -2.895 1 57.31 13 PRO B CA 1
ATOM 1422 C C . PRO B 1 13 ? -18.75 11.367 -2.408 1 57.31 13 PRO B C 1
ATOM 1424 O O . PRO B 1 13 ? -19.797 11.688 -1.856 1 57.31 13 PRO B O 1
ATOM 1427 N N . LYS B 1 14 ? -18.312 10.273 -2.512 1 67.62 14 LYS B N 1
ATOM 1428 C CA . LYS B 1 14 ? -19.188 9.188 -2.096 1 67.62 14 LYS B CA 1
ATOM 1429 C C . LYS B 1 14 ? -18.781 8.641 -0.731 1 67.62 14 LYS B C 1
ATOM 1431 O O . LYS B 1 14 ? -19.438 7.746 -0.189 1 67.62 14 LYS B O 1
ATOM 1436 N N . SER B 1 15 ? -17.719 9.398 -0.22 1 78.56 15 SER B N 1
ATOM 1437 C CA . SER B 1 15 ? -17.281 8.875 1.071 1 78.56 15 SER B CA 1
ATOM 1438 C C . SER B 1 15 ? -18.078 9.492 2.215 1 78.56 15 SER B C 1
ATOM 1440 O O . SER B 1 15 ? -17.766 10.602 2.666 1 78.56 15 SER B O 1
ATOM 1442 N N . ALA B 1 16 ? -19.016 8.797 2.779 1 81.94 16 ALA B N 1
ATOM 1443 C CA . ALA B 1 16 ? -19.953 9.266 3.787 1 81.94 16 ALA B CA 1
ATOM 1444 C C . ALA B 1 16 ? -19.234 9.734 5.043 1 81.94 16 ALA B C 1
ATOM 1446 O O . ALA B 1 16 ? -19.641 10.703 5.684 1 81.94 16 ALA B O 1
ATOM 1447 N N . VAL B 1 17 ? -18.125 9.156 5.281 1 91.31 17 VAL B N 1
ATOM 1448 C CA . VAL B 1 17 ? -17.406 9.461 6.52 1 91.31 17 VAL B CA 1
ATOM 1449 C C . VAL B 1 17 ? -16.328 10.5 6.254 1 91.31 17 VAL B C 1
ATOM 1451 O O . VAL B 1 17 ? -16.25 11.523 6.941 1 91.31 17 VAL B O 1
ATOM 1454 N N . ASN B 1 18 ? -15.562 10.383 5.203 1 94.19 18 ASN B N 1
ATOM 1455 C CA . ASN B 1 18 ? -14.398 11.234 4.977 1 94.19 18 ASN B CA 1
ATOM 1456 C C . ASN B 1 18 ? -14.805 12.602 4.422 1 94.19 18 ASN B C 1
ATOM 1458 O O . ASN B 1 18 ? -14.172 13.609 4.734 1 94.19 18 ASN B O 1
ATOM 1462 N N . ALA B 1 19 ? -15.859 12.578 3.65 1 92.12 19 ALA B N 1
ATOM 1463 C CA . ALA B 1 19 ? -16.219 13.805 2.945 1 92.12 19 ALA B CA 1
ATOM 1464 C C . ALA B 1 19 ? -16.469 14.945 3.928 1 92.12 19 ALA B C 1
ATOM 1466 O O . ALA B 1 19 ? -15.844 16 3.828 1 92.12 19 ALA B O 1
ATOM 1467 N N . PRO B 1 20 ? -17.297 14.758 4.973 1 93.5 20 PRO B N 1
ATOM 1468 C CA . PRO B 1 20 ? -17.516 15.844 5.934 1 93.5 20 PRO B CA 1
ATOM 1469 C C . PRO B 1 20 ? -16.266 16.188 6.723 1 93.5 20 PRO B C 1
ATOM 1471 O O . PRO B 1 20 ? -16.078 17.359 7.094 1 93.5 20 PRO B O 1
ATOM 1474 N N . LEU B 1 21 ? -15.43 15.266 6.992 1 96.5 21 LEU B N 1
ATOM 1475 C CA . LEU B 1 21 ? -14.195 15.516 7.727 1 96.5 21 LEU B CA 1
ATOM 1476 C C . LEU B 1 21 ? -13.25 16.391 6.914 1 96.5 21 LEU B C 1
ATOM 1478 O O . LEU B 1 21 ? -12.719 17.391 7.426 1 96.5 21 LEU B O 1
ATOM 1482 N N . ILE B 1 22 ? -13.117 16.062 5.676 1 96.44 22 ILE B N 1
ATOM 1483 C CA . ILE B 1 22 ? -12.211 16.797 4.797 1 96.44 22 ILE B CA 1
ATOM 1484 C C . ILE B 1 22 ? -12.727 18.219 4.594 1 96.44 22 ILE B C 1
ATOM 1486 O O . ILE B 1 22 ? -11.953 19.172 4.582 1 96.44 22 ILE B O 1
ATOM 1490 N N . GLU B 1 23 ? -14.008 18.312 4.438 1 95.19 23 GLU B N 1
ATOM 1491 C CA . GLU B 1 23 ? -14.602 19.641 4.309 1 95.19 23 GLU B CA 1
ATOM 1492 C C . GLU B 1 23 ? -14.328 20.5 5.543 1 95.19 23 GLU B C 1
ATOM 1494 O O . GLU B 1 23 ? -14.039 21.688 5.43 1 95.19 23 GLU B O 1
ATOM 1499 N N . ALA B 1 24 ? -14.414 19.906 6.699 1 97.12 24 ALA B N 1
ATOM 1500 C CA . ALA B 1 24 ? -14.125 20.625 7.941 1 97.12 24 ALA B CA 1
ATOM 1501 C C . ALA B 1 24 ? -12.648 21.016 8.016 1 97.12 24 ALA B C 1
ATOM 1503 O O . ALA B 1 24 ? -12.328 22.141 8.414 1 97.12 24 ALA B O 1
ATOM 1504 N N . ALA B 1 25 ? -11.75 20.172 7.633 1 97.69 25 ALA B N 1
ATOM 1505 C CA . ALA B 1 25 ? -10.32 20.453 7.652 1 97.69 25 ALA B CA 1
ATOM 1506 C C . ALA B 1 25 ? -9.977 21.609 6.723 1 97.69 25 ALA B C 1
ATOM 1508 O O . ALA B 1 25 ? -9.102 22.422 7.031 1 97.69 25 ALA B O 1
ATOM 1509 N N . ARG B 1 26 ? -10.711 21.688 5.625 1 97.19 26 ARG B N 1
ATOM 1510 C CA . ARG B 1 26 ? -10.461 22.719 4.625 1 97.19 26 ARG B CA 1
ATOM 1511 C C . ARG B 1 26 ? -10.75 24.109 5.191 1 97.19 26 ARG B C 1
ATOM 1513 O O . ARG B 1 26 ? -10.266 25.109 4.664 1 97.19 26 ARG B O 1
ATOM 1520 N N . GLN B 1 27 ? -11.469 24.125 6.266 1 97.19 27 GLN B N 1
ATOM 1521 C CA . GLN B 1 27 ? -11.852 25.406 6.852 1 97.19 27 GLN B CA 1
ATOM 1522 C C . GLN B 1 27 ? -10.797 25.906 7.836 1 97.19 27 GLN B C 1
ATOM 1524 O O . GLN B 1 27 ? -10.867 27.031 8.305 1 97.19 27 GLN B O 1
ATOM 1529 N N . LEU B 1 28 ? -9.914 25.078 8.141 1 98 28 LEU B N 1
ATOM 1530 C CA . LEU B 1 28 ? -8.852 25.469 9.055 1 98 28 LEU B CA 1
ATOM 1531 C C . LEU B 1 28 ? -7.762 26.25 8.32 1 98 28 LEU B C 1
ATOM 1533 O O . LEU B 1 28 ? -7.27 25.797 7.281 1 98 28 LEU B O 1
ATOM 1537 N N . SER B 1 29 ? -7.332 27.344 8.883 1 97.62 29 SER B N 1
ATOM 1538 C CA . SER B 1 29 ? -6.379 28.234 8.219 1 97.62 29 SER B CA 1
ATOM 1539 C C . SER B 1 29 ? -4.984 27.609 8.195 1 97.62 29 SER B C 1
ATOM 1541 O O . SER B 1 29 ? -4.172 27.953 7.328 1 97.62 29 SER B O 1
ATOM 1543 N N . ASN B 1 30 ? -4.719 26.766 9.109 1 98.12 30 ASN B N 1
ATOM 1544 C CA . ASN B 1 30 ? -3.373 26.219 9.203 1 98.12 30 ASN B CA 1
ATOM 1545 C C . ASN B 1 30 ? -3.26 24.875 8.47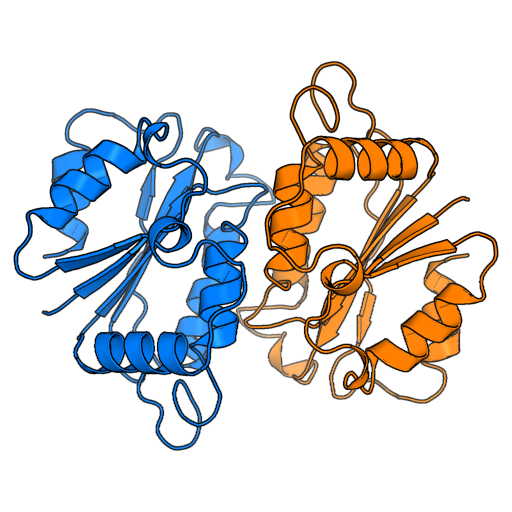7 1 98.12 30 ASN B C 1
ATOM 1547 O O . ASN B 1 30 ? -2.254 24.172 8.609 1 98.12 30 ASN B O 1
ATOM 1551 N N . VAL B 1 31 ? -4.316 24.438 7.75 1 98.69 31 VAL B N 1
ATOM 1552 C CA . VAL B 1 31 ? -4.32 23.141 7.098 1 98.69 31 VAL B CA 1
ATOM 1553 C C . VAL B 1 31 ? -4.469 23.312 5.59 1 98.69 31 VAL B C 1
ATOM 1555 O O . VAL B 1 31 ? -5.406 23.969 5.121 1 98.69 31 VAL B O 1
ATOM 1558 N N . ARG B 1 32 ? -3.539 22.812 4.895 1 98.56 32 ARG B N 1
ATOM 1559 C CA . ARG B 1 32 ? -3.643 22.688 3.445 1 98.56 32 ARG B CA 1
ATOM 1560 C C . ARG B 1 32 ? -4.031 21.281 3.031 1 98.56 32 ARG B C 1
ATOM 1562 O O . ARG B 1 32 ? -3.238 20.344 3.176 1 98.56 32 ARG B O 1
ATOM 1569 N N . VAL B 1 33 ? -5.23 21.156 2.469 1 97.88 33 VAL B N 1
ATOM 1570 C CA . VAL B 1 33 ? -5.734 19.844 2.086 1 97.88 33 VAL B CA 1
ATOM 1571 C C . VAL B 1 33 ? -5.371 19.547 0.632 1 97.88 33 VAL B C 1
ATOM 1573 O O . VAL B 1 33 ? -5.621 20.375 -0.253 1 97.88 33 VAL B O 1
ATOM 1576 N N . ARG B 1 34 ? -4.73 18.422 0.444 1 96.81 34 ARG B N 1
ATOM 1577 C CA . ARG B 1 34 ? -4.355 17.969 -0.889 1 96.81 34 ARG B CA 1
ATOM 1578 C C . ARG B 1 34 ? -5.004 16.625 -1.206 1 96.81 34 ARG B C 1
ATOM 1580 O O . ARG B 1 34 ? -4.523 15.578 -0.765 1 96.81 34 ARG B O 1
ATOM 1587 N N . TRP B 1 35 ? -6.09 16.625 -1.955 1 94.88 35 TRP B N 1
ATOM 1588 C CA . TRP B 1 35 ? -6.73 15.383 -2.395 1 94.88 35 TRP B CA 1
ATOM 1589 C C . TRP B 1 35 ? -6.016 14.805 -3.607 1 94.88 35 TRP B C 1
ATOM 1591 O O . TRP B 1 35 ? -6.141 15.32 -4.719 1 94.88 35 TRP B O 1
ATOM 1601 N N . LEU B 1 36 ? -5.414 13.719 -3.449 1 94.56 36 LEU B N 1
ATOM 1602 C CA . LEU B 1 36 ? -4.414 13.211 -4.387 1 94.56 36 LEU B CA 1
ATOM 1603 C C . LEU B 1 36 ? -5.066 12.797 -5.699 1 94.56 36 LEU B C 1
ATOM 1605 O O . LEU B 1 36 ? -4.598 13.18 -6.777 1 94.56 36 LEU B O 1
ATOM 1609 N N . GLU B 1 37 ? -6.188 12.062 -5.637 1 90.75 37 GLU B N 1
ATOM 1610 C CA . GLU B 1 37 ? -6.82 11.562 -6.852 1 90.75 37 GLU B CA 1
ATOM 1611 C C . GLU B 1 37 ? -7.398 12.703 -7.684 1 90.75 37 GLU B C 1
ATOM 1613 O O . GLU B 1 37 ? -7.465 12.609 -8.906 1 90.75 37 GLU B O 1
ATOM 1618 N N . SER B 1 38 ? -7.797 13.711 -7.023 1 89.94 38 SER B N 1
ATOM 1619 C CA . SER B 1 38 ? -8.297 14.883 -7.738 1 89.94 38 SER B CA 1
ATOM 1620 C C . SER B 1 38 ? -7.156 15.641 -8.414 1 89.94 38 SER B C 1
ATOM 1622 O O . SER B 1 38 ? -7.312 16.141 -9.531 1 89.94 38 SER B O 1
ATOM 1624 N N . LEU B 1 39 ? -6.004 15.75 -7.777 1 91.62 39 LEU B N 1
ATOM 1625 C CA . LEU B 1 39 ? -4.852 16.484 -8.273 1 91.62 39 LEU B CA 1
ATOM 1626 C C . LEU B 1 39 ? -4.109 15.703 -9.344 1 91.62 39 LEU B C 1
ATOM 1628 O O . LEU B 1 39 ? -3.6 16.281 -10.305 1 91.62 39 LEU B O 1
ATOM 1632 N N . TYR B 1 40 ? -4.121 14.375 -9.109 1 88.62 40 TYR B N 1
ATOM 1633 C CA . TYR B 1 40 ? -3.338 13.508 -9.984 1 88.62 40 TYR B CA 1
ATOM 1634 C C . TYR B 1 40 ? -4.18 12.344 -10.492 1 88.62 40 TYR B C 1
ATOM 1636 O O . TYR B 1 40 ? -4.156 11.25 -9.914 1 88.62 40 TYR B O 1
ATOM 1644 N N . PRO B 1 41 ? -4.719 12.578 -11.555 1 75.25 41 PRO B N 1
ATOM 1645 C CA . PRO B 1 41 ? -5.605 11.531 -12.07 1 75.25 41 PRO B CA 1
ATOM 1646 C C . PRO B 1 41 ? -4.844 10.297 -12.547 1 75.25 41 PRO B C 1
ATOM 1648 O O . PRO B 1 41 ? -5.43 9.219 -12.672 1 75.25 41 PRO B O 1
ATOM 1651 N N . SER B 1 42 ? -3.486 10.5 -12.719 1 73.81 42 SER B N 1
ATOM 1652 C CA . SER B 1 42 ? -2.662 9.375 -13.141 1 73.81 42 SER B CA 1
ATOM 1653 C C . SER B 1 42 ? -1.783 8.875 -12 1 73.81 42 SER B C 1
ATOM 1655 O O . SER B 1 42 ? -1.508 9.609 -11.055 1 73.81 42 SER B O 1
ATOM 1657 N N . LEU B 1 43 ? -1.593 7.594 -11.867 1 68.5 43 LEU B N 1
ATOM 1658 C CA . LEU B 1 43 ? -0.79 6.996 -10.805 1 68.5 43 LEU B CA 1
ATOM 1659 C C . LEU B 1 43 ? 0.685 7.34 -10.977 1 68.5 43 LEU B C 1
ATOM 1661 O O . LEU B 1 43 ? 1.547 6.75 -10.32 1 68.5 43 LEU B O 1
ATOM 1665 N N . GLN B 1 44 ? 0.951 8.242 -11.859 1 77 44 GLN B N 1
ATOM 1666 C CA . GLN B 1 44 ? 2.338 8.664 -12.023 1 77 44 GLN B CA 1
ATOM 1667 C C . GLN B 1 44 ? 2.471 10.18 -11.891 1 77 44 GLN B C 1
ATOM 1669 O O . GLN B 1 44 ? 1.79 10.93 -12.586 1 77 44 GLN B O 1
ATOM 1674 N N . LEU B 1 45 ? 3.219 10.617 -10.961 1 89.69 45 LEU B N 1
ATOM 1675 C CA . LEU B 1 45 ? 3.514 12.039 -10.82 1 89.69 45 LEU B CA 1
ATOM 1676 C C . LEU B 1 45 ? 4.676 12.438 -11.719 1 89.69 45 LEU B C 1
ATOM 1678 O O . LEU B 1 45 ? 5.676 11.727 -11.805 1 89.69 45 LEU B O 1
ATOM 1682 N N . THR B 1 46 ? 4.516 13.531 -12.422 1 92.06 46 THR B N 1
ATOM 1683 C CA . THR B 1 46 ? 5.621 14.07 -13.203 1 92.06 46 THR B CA 1
ATOM 1684 C C . THR B 1 46 ? 6.68 14.688 -12.289 1 92.06 46 THR B C 1
ATOM 1686 O O . THR B 1 46 ? 6.398 14.992 -11.133 1 92.06 46 THR B O 1
ATOM 1689 N N . PRO B 1 47 ? 7.867 14.875 -12.898 1 94.62 47 PRO B N 1
ATOM 1690 C CA . PRO B 1 47 ? 8.898 15.539 -12.094 1 94.62 47 PRO B CA 1
ATOM 1691 C C . PRO B 1 47 ? 8.469 16.906 -11.578 1 94.62 47 PRO B C 1
ATOM 1693 O O . PRO B 1 47 ? 8.805 17.281 -10.453 1 94.62 47 PRO B O 1
ATOM 1696 N N . GLU B 1 48 ? 7.738 17.609 -12.391 1 96.12 48 GLU B N 1
ATOM 1697 C CA . GLU B 1 48 ? 7.262 18.938 -11.992 1 96.12 48 GLU B CA 1
ATOM 1698 C C . GLU B 1 48 ? 6.254 18.828 -10.844 1 96.12 48 GLU B C 1
ATOM 1700 O O . GLU B 1 48 ? 6.273 19.656 -9.922 1 96.12 48 GLU B O 1
ATOM 1705 N N . GLN B 1 49 ? 5.391 17.875 -10.93 1 95.75 49 GLN B N 1
ATOM 1706 C CA . GLN B 1 49 ? 4.398 17.656 -9.875 1 95.75 49 GLN B CA 1
ATOM 1707 C C . GLN B 1 49 ? 5.066 17.234 -8.57 1 95.75 49 GLN B C 1
ATOM 1709 O O . GLN B 1 49 ? 4.688 17.703 -7.496 1 95.75 49 GLN B O 1
ATOM 1714 N N . VAL B 1 50 ? 6.078 16.375 -8.68 1 97.12 50 VAL B N 1
ATOM 1715 C CA . VAL B 1 50 ? 6.848 15.938 -7.52 1 97.12 50 VAL B CA 1
ATOM 1716 C C . VAL B 1 50 ? 7.527 17.141 -6.875 1 97.12 50 VAL B C 1
ATOM 1718 O O . VAL B 1 50 ? 7.477 17.312 -5.656 1 97.12 50 VAL B O 1
ATOM 1721 N N . ALA B 1 51 ? 8.133 17.969 -7.688 1 97.69 51 ALA B N 1
ATOM 1722 C CA . ALA B 1 51 ? 8.812 19.156 -7.18 1 97.69 51 ALA B CA 1
ATOM 1723 C C . ALA B 1 51 ? 7.836 20.094 -6.469 1 97.69 51 ALA B C 1
ATOM 1725 O O . ALA B 1 51 ? 8.164 20.672 -5.43 1 97.69 51 ALA B O 1
ATOM 1726 N N . ALA B 1 52 ? 6.711 20.234 -7.012 1 97.75 52 ALA B N 1
ATOM 1727 C CA . ALA B 1 52 ? 5.691 21.094 -6.422 1 97.75 52 ALA B CA 1
ATOM 1728 C C . ALA B 1 52 ? 5.266 20.578 -5.051 1 97.75 52 ALA B C 1
ATOM 1730 O O . ALA B 1 52 ? 5.117 21.344 -4.105 1 97.75 52 ALA B O 1
ATOM 1731 N N . GLU B 1 53 ? 5.035 19.297 -4.93 1 98.19 53 GLU B N 1
ATOM 1732 C CA . GLU B 1 53 ? 4.637 18.703 -3.652 1 98.19 53 GLU B CA 1
ATOM 1733 C C . GLU B 1 53 ? 5.766 18.812 -2.627 1 98.19 53 GLU B C 1
ATOM 1735 O O . GLU B 1 53 ? 5.516 19.031 -1.442 1 98.19 53 GLU B O 1
ATOM 1740 N N . LYS B 1 54 ? 6.973 18.562 -3.102 1 98.56 54 LYS B N 1
ATOM 1741 C CA . LYS B 1 54 ? 8.109 18.719 -2.205 1 98.56 54 LYS B CA 1
ATOM 1742 C C . LYS B 1 54 ? 8.18 20.141 -1.64 1 98.56 54 LYS B C 1
ATOM 1744 O O . LYS B 1 54 ? 8.453 20.328 -0.452 1 98.56 54 LYS B O 1
ATOM 1749 N N . LYS B 1 55 ? 7.93 21.109 -2.443 1 98.62 55 LYS B N 1
ATOM 1750 C CA . LYS B 1 55 ? 7.926 22.484 -1.979 1 98.62 55 LYS B CA 1
ATOM 1751 C C . LYS B 1 55 ? 6.844 22.719 -0.928 1 98.62 55 LYS B C 1
ATOM 1753 O O . LYS B 1 55 ? 7.082 23.375 0.086 1 98.62 55 LYS B O 1
ATOM 1758 N N . ILE B 1 56 ? 5.672 22.141 -1.162 1 98.69 56 ILE B N 1
ATOM 1759 C CA . ILE B 1 56 ? 4.574 22.266 -0.206 1 98.69 56 ILE B CA 1
ATOM 1760 C C . ILE B 1 56 ? 4.988 21.641 1.129 1 98.69 56 ILE B C 1
ATOM 1762 O O . ILE B 1 56 ? 4.746 22.234 2.189 1 98.69 56 ILE B O 1
ATOM 1766 N N . ILE B 1 57 ? 5.633 20.547 1.06 1 98.81 57 ILE B N 1
ATOM 1767 C CA . ILE B 1 57 ? 6.062 19.828 2.262 1 98.81 57 ILE B CA 1
ATOM 1768 C C . ILE B 1 57 ? 7.152 20.641 2.969 1 98.81 57 ILE B C 1
ATOM 1770 O O . ILE B 1 57 ? 7.152 20.75 4.199 1 98.81 57 ILE B O 1
ATOM 1774 N N . GLU B 1 58 ? 8.039 21.172 2.178 1 98.5 58 GLU B N 1
ATOM 1775 C CA . GLU B 1 58 ? 9.102 22 2.746 1 98.5 5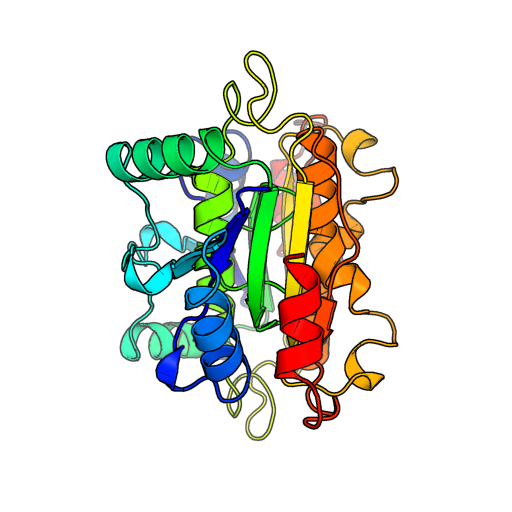8 GLU B CA 1
ATOM 1776 C C . GLU B 1 58 ? 8.523 23.172 3.551 1 98.5 58 GLU B C 1
ATOM 1778 O O . GLU B 1 58 ? 9.078 23.547 4.582 1 98.5 58 GLU B O 1
ATOM 1783 N N . GLU B 1 59 ? 7.48 23.641 3.139 1 98.31 59 GLU B N 1
ATOM 1784 C CA . GLU B 1 59 ? 6.867 24.812 3.75 1 98.31 59 GLU B CA 1
ATOM 1785 C C . GLU B 1 59 ? 5.965 24.422 4.918 1 98.31 59 GLU B C 1
ATOM 1787 O O . GLU B 1 59 ? 5.402 25.297 5.59 1 98.31 59 GLU B O 1
ATOM 1792 N N . SER B 1 60 ? 5.828 23.156 5.191 1 98.62 60 SER B N 1
ATOM 1793 C CA . SER B 1 60 ? 4.941 22.688 6.25 1 98.62 60 SER B CA 1
ATOM 1794 C C . SER B 1 60 ? 5.73 22.234 7.469 1 98.62 60 SER B C 1
ATOM 1796 O O . SER B 1 60 ? 6.902 21.859 7.355 1 98.62 60 SER B O 1
ATOM 1798 N N . ASP B 1 61 ? 5.043 22.234 8.602 1 98.56 61 ASP B N 1
ATOM 1799 C CA . ASP B 1 61 ? 5.633 21.75 9.852 1 98.56 61 ASP B CA 1
ATOM 1800 C C . ASP B 1 61 ? 5.25 20.297 10.109 1 98.56 61 ASP B C 1
ATOM 1802 O O . ASP B 1 61 ? 5.941 19.578 10.844 1 98.56 61 ASP B O 1
ATOM 1806 N N . ALA B 1 62 ? 4.105 19.938 9.508 1 98.75 62 ALA B N 1
ATOM 1807 C CA . ALA B 1 62 ? 3.559 18.594 9.734 1 98.75 62 ALA B CA 1
ATOM 1808 C C . ALA B 1 62 ? 2.93 18.031 8.461 1 98.75 62 ALA B C 1
ATOM 1810 O O . ALA B 1 62 ? 2.379 18.781 7.652 1 98.75 62 ALA B O 1
ATOM 1811 N N . ILE B 1 63 ? 3.055 16.75 8.344 1 98.88 63 ILE B N 1
ATOM 1812 C CA . ILE B 1 63 ? 2.459 16 7.238 1 98.88 63 ILE B CA 1
ATOM 1813 C C . ILE B 1 63 ? 1.455 14.984 7.777 1 98.88 63 ILE B C 1
ATOM 1815 O O . ILE B 1 63 ? 1.809 14.125 8.578 1 98.88 63 ILE B O 1
ATOM 1819 N N . PHE B 1 64 ? 0.205 15.109 7.402 1 98.88 64 PHE B N 1
ATOM 1820 C CA . PHE B 1 64 ? -0.822 14.141 7.762 1 98.88 64 PHE B CA 1
ATOM 1821 C C . PHE B 1 64 ? -1.312 13.391 6.531 1 98.88 64 PHE B C 1
ATOM 1823 O O . PHE B 1 64 ? -1.484 13.977 5.465 1 98.88 64 PHE B O 1
ATOM 1830 N N . PHE B 1 65 ? -1.488 12.125 6.637 1 98.75 65 PHE B N 1
ATOM 1831 C CA . PHE B 1 65 ? -2.148 11.297 5.633 1 98.75 65 PHE B CA 1
ATOM 1832 C C . PHE B 1 65 ? -3.523 10.852 6.121 1 98.75 65 PHE B C 1
ATOM 1834 O O . PHE B 1 65 ? -3.662 10.367 7.246 1 98.75 65 PHE B O 1
ATOM 1841 N N . GLN B 1 66 ? -4.523 10.984 5.309 1 98.38 66 GLN B N 1
ATOM 1842 C CA . GLN B 1 66 ? -5.863 10.484 5.598 1 98.38 66 GLN B CA 1
ATOM 1843 C C . GLN B 1 66 ? -6.383 9.617 4.457 1 98.38 66 GLN B C 1
ATOM 1845 O O . GLN B 1 66 ? -6.301 10.008 3.289 1 98.38 66 GLN B O 1
ATOM 1850 N N . PHE B 1 67 ? -6.973 8.477 4.828 1 97.19 67 PHE B N 1
ATOM 1851 C CA . PHE B 1 67 ? -7.434 7.566 3.789 1 97.19 67 PHE B CA 1
ATOM 1852 C C . PHE B 1 67 ? -8.344 6.492 4.375 1 97.19 67 PHE B C 1
ATOM 1854 O O . PHE B 1 67 ? -8.25 6.176 5.562 1 97.19 67 PHE B O 1
ATOM 1861 N N . PRO B 1 68 ? -9.25 5.949 3.533 1 96.69 68 PRO B N 1
ATOM 1862 C CA . PRO B 1 68 ? -9.922 4.707 3.918 1 96.69 68 PRO B CA 1
ATOM 1863 C C . PRO B 1 68 ? -9.008 3.486 3.836 1 96.69 68 PRO B C 1
ATOM 1865 O O . PRO B 1 68 ? -8.125 3.43 2.975 1 96.69 68 PRO B O 1
ATOM 1868 N N . VAL B 1 69 ? -9.211 2.518 4.688 1 96.75 69 VAL B N 1
ATOM 1869 C CA . VAL B 1 69 ? -8.461 1.266 4.63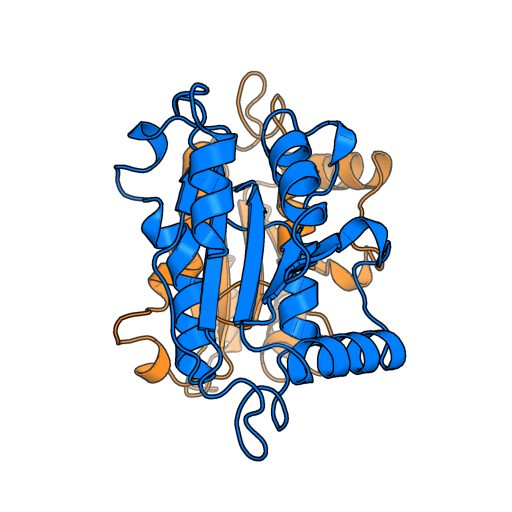7 1 96.75 69 VAL B CA 1
ATOM 1870 C C . VAL B 1 69 ? -9.164 0.281 3.705 1 96.75 69 VAL B C 1
ATOM 1872 O O . VAL B 1 69 ? -10.32 -0.081 3.936 1 96.75 69 VAL B O 1
ATOM 1875 N N . TYR B 1 70 ? -8.531 -0.098 2.646 1 95.31 70 TYR B N 1
ATOM 1876 C CA . TYR B 1 70 ? -8.945 -1.133 1.709 1 95.31 70 TYR B CA 1
ATOM 1877 C C . TYR B 1 70 ? -7.945 -2.281 1.682 1 95.31 70 TYR B C 1
ATOM 1879 O O . TYR B 1 70 ? -6.746 -2.062 1.5 1 95.31 70 TYR B O 1
ATOM 1887 N N . TRP B 1 71 ? -8.531 -3.449 1.903 1 96.81 71 TRP B N 1
ATOM 1888 C CA . TRP B 1 71 ? -7.652 -4.613 1.883 1 96.81 71 TRP B CA 1
ATOM 1889 C C . TRP B 1 71 ? -6.438 -4.395 2.783 1 96.81 71 TRP B C 1
ATOM 1891 O O . TRP B 1 71 ? -5.301 -4.613 2.363 1 96.81 71 TRP B O 1
ATOM 1901 N N . PHE B 1 72 ? -6.754 -3.85 3.971 1 96.94 72 PHE B N 1
ATOM 1902 C CA . PHE B 1 72 ? -5.824 -3.783 5.09 1 96.94 72 PHE B CA 1
ATOM 1903 C C . PHE B 1 72 ? -4.652 -2.869 4.77 1 96.94 72 PHE B C 1
ATOM 1905 O O . PHE B 1 72 ? -3.551 -3.053 5.297 1 96.94 72 PHE B O 1
ATOM 1912 N N . SER B 1 73 ? -4.859 -1.899 3.881 1 97.62 73 SER B N 1
ATOM 1913 C CA . SER B 1 73 ? -3.814 -0.951 3.512 1 97.62 73 SER B CA 1
ATOM 1914 C C . SER B 1 73 ? -4.406 0.328 2.932 1 97.62 73 SER B C 1
ATOM 1916 O O . SER B 1 73 ? -5.621 0.532 2.98 1 97.62 73 SER B O 1
ATOM 1918 N N . CYS B 1 74 ? -3.52 1.216 2.463 1 97.25 74 CYS B N 1
ATOM 1919 C CA . CYS B 1 74 ? -3.939 2.494 1.898 1 97.25 74 CYS B CA 1
ATOM 1920 C C . CYS B 1 74 ? -4.25 2.357 0.412 1 97.25 74 CYS B C 1
ATOM 1922 O O . CYS B 1 74 ? -3.875 1.364 -0.216 1 97.25 74 CYS B O 1
ATOM 1924 N N . PRO B 1 75 ? -4.961 3.344 -0.118 1 94.94 75 PRO B N 1
ATOM 1925 C CA . PRO B 1 75 ? -5.184 3.354 -1.566 1 94.94 75 PRO B CA 1
ATOM 1926 C C . PRO B 1 75 ? -3.883 3.432 -2.361 1 94.94 75 PRO B C 1
ATOM 1928 O O . PRO B 1 75 ? -2.9 4.008 -1.889 1 94.94 75 PRO B O 1
ATOM 1931 N N . GLY B 1 76 ? -3.91 2.875 -3.561 1 94 76 GLY B N 1
ATOM 1932 C CA . GLY B 1 76 ? -2.736 2.836 -4.418 1 94 76 GLY B CA 1
ATOM 1933 C C . GLY B 1 76 ? -2.152 4.207 -4.691 1 94 76 GLY B C 1
ATOM 1934 O O . GLY B 1 76 ? -0.931 4.371 -4.746 1 94 76 GLY B O 1
ATOM 1935 N N . MET B 1 77 ? -2.99 5.148 -4.836 1 93.25 77 MET B N 1
ATOM 1936 C CA . MET B 1 77 ? -2.529 6.496 -5.16 1 93.25 77 MET B CA 1
ATOM 1937 C C . MET B 1 77 ? -1.65 7.051 -4.043 1 93.25 77 MET B C 1
ATOM 1939 O O . MET B 1 77 ? -0.642 7.707 -4.312 1 93.25 77 MET B O 1
ATOM 1943 N N . LEU B 1 78 ? -2.053 6.855 -2.822 1 95.5 78 LEU B N 1
ATOM 1944 C CA . LEU B 1 78 ? -1.235 7.344 -1.717 1 95.5 78 LEU B CA 1
ATOM 1945 C C . LEU B 1 78 ? 0.14 6.688 -1.726 1 95.5 78 LEU B C 1
ATOM 1947 O O . LEU B 1 78 ? 1.154 7.355 -1.514 1 95.5 78 LEU B O 1
ATOM 1951 N N . LYS B 1 79 ? 0.134 5.391 -1.977 1 95.44 79 LYS B N 1
ATOM 1952 C CA . LYS B 1 79 ? 1.409 4.684 -2.055 1 95.44 79 LYS B CA 1
ATOM 1953 C C . LYS B 1 79 ? 2.271 5.227 -3.189 1 95.44 79 LYS B C 1
ATOM 1955 O O . LYS B 1 79 ? 3.482 5.391 -3.031 1 95.44 79 LYS B O 1
ATOM 1960 N N . THR B 1 80 ? 1.696 5.418 -4.305 1 93.62 80 THR B N 1
ATOM 1961 C CA . THR B 1 80 ? 2.404 5.992 -5.445 1 93.62 80 THR B CA 1
ATOM 1962 C C . THR B 1 80 ? 2.988 7.355 -5.09 1 93.62 80 THR B C 1
ATOM 1964 O O . THR B 1 80 ? 4.121 7.668 -5.461 1 93.62 80 THR B O 1
ATOM 1967 N N . PHE B 1 81 ? 2.188 8.133 -4.43 1 95.75 81 PHE B N 1
ATOM 1968 C CA . PHE B 1 81 ? 2.629 9.445 -3.98 1 95.75 81 PHE B CA 1
ATOM 1969 C C . PHE B 1 81 ? 3.869 9.336 -3.104 1 95.75 81 PHE B C 1
ATOM 1971 O O . PHE B 1 81 ? 4.875 10.008 -3.348 1 95.75 81 PHE B O 1
ATOM 1978 N N . ILE B 1 82 ? 3.838 8.484 -2.09 1 97.19 82 ILE B N 1
ATOM 1979 C CA . ILE B 1 82 ? 4.949 8.297 -1.163 1 97.19 82 ILE B CA 1
ATOM 1980 C C . ILE B 1 82 ? 6.188 7.832 -1.927 1 97.19 82 ILE B C 1
ATOM 1982 O O . ILE B 1 82 ? 7.277 8.375 -1.739 1 97.19 82 ILE B O 1
ATOM 1986 N N . ASP B 1 83 ? 6.031 6.922 -2.818 1 94.88 83 ASP B N 1
ATOM 1987 C CA . ASP B 1 83 ? 7.141 6.391 -3.605 1 94.88 83 ASP B CA 1
ATOM 1988 C C . ASP B 1 83 ? 7.773 7.48 -4.469 1 94.88 83 ASP B C 1
ATOM 1990 O O . ASP B 1 83 ? 8.977 7.457 -4.727 1 94.88 83 ASP B O 1
ATOM 1994 N N . SER B 1 84 ? 6.988 8.391 -4.902 1 95.19 84 SER B N 1
ATOM 1995 C CA . SER B 1 84 ? 7.438 9.398 -5.855 1 95.19 84 SER B CA 1
ATOM 1996 C C . SER B 1 84 ? 8.078 10.578 -5.141 1 95.19 84 SER B C 1
ATOM 1998 O O . SER B 1 84 ? 9.047 11.164 -5.637 1 95.19 84 SER B O 1
ATOM 2000 N N . VAL B 1 85 ? 7.559 10.906 -4.012 1 97.38 85 VAL B N 1
ATOM 2001 C CA . VAL B 1 85 ? 7.902 12.18 -3.389 1 97.38 85 VAL B CA 1
ATOM 2002 C C . VAL B 1 85 ? 8.984 11.961 -2.336 1 97.38 85 VAL B C 1
ATOM 2004 O O . VAL B 1 85 ? 9.914 12.766 -2.219 1 97.38 85 VAL B O 1
ATOM 2007 N N . PHE B 1 86 ? 8.906 10.844 -1.55 1 97.88 86 PHE B N 1
ATOM 2008 C CA . PHE B 1 86 ? 9.875 10.57 -0.5 1 97.88 86 PHE B CA 1
ATOM 2009 C C . PHE B 1 86 ? 11.141 9.945 -1.083 1 97.88 86 PHE B C 1
ATOM 2011 O O . PHE B 1 86 ? 11.414 8.766 -0.855 1 97.88 86 PHE B O 1
ATOM 2018 N N . THR B 1 87 ? 11.984 10.758 -1.683 1 96.69 87 THR B N 1
ATOM 2019 C CA . THR B 1 87 ? 13.133 10.25 -2.422 1 96.69 87 THR B CA 1
ATOM 2020 C C . THR B 1 87 ? 14.414 10.406 -1.606 1 96.69 87 THR B C 1
ATOM 2022 O O . THR B 1 87 ? 14.492 11.258 -0.722 1 96.69 87 THR B O 1
ATOM 2025 N N . TYR B 1 88 ? 15.367 9.586 -1.965 1 95.5 88 TYR B N 1
ATOM 2026 C CA . TYR B 1 88 ? 16.703 9.695 -1.383 1 95.5 88 TYR B CA 1
ATOM 2027 C C . TYR B 1 88 ? 17.312 11.055 -1.692 1 95.5 88 TYR B C 1
ATOM 2029 O O . TYR B 1 88 ? 17.203 11.555 -2.814 1 95.5 88 TYR B O 1
ATOM 2037 N N . GLY B 1 89 ? 18 11.578 -0.801 1 96.88 89 GLY B N 1
ATOM 2038 C CA . GLY B 1 89 ? 18.641 12.867 -0.956 1 96.88 89 GLY B CA 1
ATOM 2039 C C . GLY B 1 89 ? 17.75 14.031 -0.554 1 96.88 89 GLY B C 1
ATOM 2040 O O . GLY B 1 89 ? 18.25 15.125 -0.272 1 96.88 89 GLY B O 1
ATOM 2041 N N . TRP B 1 90 ? 16.438 13.773 -0.55 1 98 90 TRP B N 1
ATOM 2042 C CA . TRP B 1 90 ? 15.5 14.812 -0.153 1 98 90 TRP B CA 1
ATOM 2043 C C . TRP B 1 90 ? 14.766 14.43 1.129 1 98 90 TRP B C 1
ATOM 2045 O O . TRP B 1 90 ? 14.898 15.109 2.15 1 98 90 TRP B O 1
ATOM 2055 N N . ALA B 1 91 ? 14.086 13.312 1.112 1 98.06 91 ALA B N 1
ATOM 2056 C CA . ALA B 1 91 ? 13.312 12.875 2.277 1 98.06 91 ALA B CA 1
ATOM 2057 C C . ALA B 1 91 ? 14.234 12.359 3.379 1 98.06 91 ALA B C 1
ATOM 2059 O O . ALA B 1 91 ? 13.938 12.508 4.566 1 98.06 91 ALA B O 1
ATOM 2060 N N . PHE B 1 92 ? 15.25 11.656 3.006 1 96 92 PHE B N 1
ATOM 2061 C CA . PHE B 1 92 ? 16.266 11.086 3.873 1 96 92 PHE B CA 1
ATOM 2062 C C . PHE B 1 92 ? 17.641 11.125 3.199 1 96 92 PHE B C 1
ATOM 2064 O O . PHE B 1 92 ? 17.75 11.469 2.018 1 96 92 PHE B O 1
ATOM 2071 N N . GLY B 1 93 ? 18.688 10.789 3.994 1 94.31 93 GLY B N 1
ATOM 2072 C CA . GLY B 1 93 ? 20.031 10.922 3.443 1 94.31 93 GLY B CA 1
ATOM 2073 C C . GLY B 1 93 ? 20.641 12.289 3.678 1 94.31 93 GLY B C 1
ATOM 2074 O O . GLY B 1 93 ? 20.641 12.789 4.805 1 94.31 93 GLY B O 1
ATOM 2075 N N . SER B 1 94 ? 21.078 12.945 2.488 1 92.06 94 SER B N 1
ATOM 2076 C CA . SER B 1 94 ? 21.906 14.148 2.586 1 92.06 94 SER B CA 1
ATOM 2077 C C . SER B 1 94 ? 21.094 15.336 3.092 1 92.06 94 SER B C 1
ATOM 2079 O O . SER B 1 94 ? 21.469 15.984 4.07 1 92.06 94 SER B O 1
ATOM 2081 N N . ALA B 1 95 ? 19.984 15.695 2.506 1 93.12 95 ALA B N 1
ATOM 2082 C CA . ALA B 1 95 ? 19.203 16.875 2.873 1 93.12 95 ALA B CA 1
ATOM 2083 C C . ALA B 1 95 ? 18.266 16.578 4.031 1 93.12 95 ALA B C 1
ATOM 2085 O O . ALA B 1 95 ? 18.078 17.406 4.926 1 93.12 95 ALA B O 1
ATOM 2086 N N . SER B 1 96 ? 17.609 15.398 3.986 1 95.88 96 SER B N 1
ATOM 2087 C CA . SER B 1 96 ? 16.703 14.945 5.047 1 95.88 96 SER B CA 1
ATOM 2088 C C . SER B 1 96 ? 15.68 16.016 5.398 1 95.88 96 SER B C 1
ATOM 2090 O O . SER B 1 96 ? 15.516 16.375 6.57 1 95.88 96 SER B O 1
ATOM 2092 N N . VAL B 1 97 ? 15.008 16.484 4.453 1 97.56 97 VAL B N 1
ATOM 2093 C CA . VAL B 1 97 ? 14.062 17.594 4.559 1 97.56 97 VAL B CA 1
ATOM 2094 C C . VAL B 1 97 ? 12.953 17.219 5.551 1 97.56 97 VAL B C 1
ATOM 2096 O O . VAL B 1 97 ? 12.414 18.094 6.234 1 97.56 97 VAL B O 1
ATOM 2099 N N . LEU B 1 98 ? 12.68 15.984 5.742 1 98.62 98 LEU B N 1
ATOM 2100 C CA . LEU B 1 98 ? 11.547 15.539 6.547 1 98.62 98 LEU B CA 1
ATOM 2101 C C . LEU B 1 98 ? 11.93 15.453 8.023 1 98.62 98 LEU B C 1
ATOM 2103 O O . LEU B 1 98 ? 11.055 15.328 8.891 1 98.62 98 LEU B O 1
ATOM 2107 N N . LYS B 1 99 ? 13.195 15.531 8.281 1 98.38 99 LYS B N 1
ATOM 2108 C CA . LYS B 1 99 ? 13.672 15.391 9.656 1 98.38 99 LYS B CA 1
ATOM 2109 C C . LYS B 1 99 ? 12.984 16.391 10.586 1 98.38 99 LYS B C 1
ATOM 2111 O O . LYS B 1 99 ? 12.93 17.578 10.297 1 98.38 99 LYS B O 1
ATOM 2116 N N . GLY B 1 100 ? 12.422 15.805 11.625 1 98.44 100 GLY B N 1
ATOM 2117 C CA . GLY B 1 100 ? 11.859 16.641 12.672 1 98.44 100 GLY B CA 1
ATOM 2118 C C . GLY B 1 100 ? 10.414 17.031 12.414 1 98.44 100 GLY B C 1
ATOM 2119 O O . GLY B 1 100 ? 9.727 17.531 13.312 1 98.44 100 GLY B O 1
ATOM 2120 N N . LYS B 1 101 ? 9.891 16.922 11.211 1 98.62 101 LYS B N 1
ATOM 2121 C CA . LYS B 1 101 ? 8.492 17.25 10.938 1 98.62 101 LYS B CA 1
ATOM 2122 C C . LYS B 1 101 ? 7.559 16.266 11.648 1 98.62 101 LYS B C 1
ATOM 2124 O O . LYS B 1 101 ? 7.855 15.078 11.75 1 98.62 101 LYS B O 1
ATOM 2129 N N . LYS B 1 102 ? 6.438 16.781 12.102 1 98.69 102 LYS B N 1
ATOM 2130 C CA . LYS B 1 102 ? 5.41 15.93 12.703 1 98.69 102 LYS B CA 1
ATOM 2131 C C . LYS B 1 102 ? 4.656 15.141 11.641 1 98.69 102 LYS B C 1
ATOM 2133 O O . LYS B 1 102 ? 4.52 15.594 10.5 1 98.69 102 LYS B O 1
ATOM 2138 N N . TYR B 1 103 ? 4.23 13.961 12.016 1 98.38 103 TYR B N 1
ATOM 2139 C CA . TYR B 1 103 ? 3.613 13.016 11.086 1 98.38 103 TYR B CA 1
ATOM 2140 C C . TYR B 1 103 ? 2.436 12.305 11.734 1 98.38 103 TYR B C 1
ATOM 2142 O O . TYR B 1 103 ? 2.539 11.82 12.867 1 98.38 103 TYR B O 1
ATOM 2150 N N . ARG B 1 104 ? 1.246 12.281 11.062 1 98.69 104 ARG B N 1
ATOM 2151 C CA . ARG B 1 104 ? 0.087 11.578 11.602 1 98.69 104 ARG B CA 1
ATOM 2152 C C . ARG B 1 104 ? -0.675 10.852 10.5 1 98.69 104 ARG B C 1
ATOM 2154 O O . ARG B 1 104 ? -0.799 11.359 9.383 1 98.69 104 ARG B O 1
ATOM 2161 N N . ILE B 1 105 ? -1.26 9.719 10.859 1 98.62 105 ILE B N 1
ATOM 2162 C CA . ILE B 1 105 ? -2.129 8.938 9.984 1 98.62 105 ILE B CA 1
ATOM 2163 C C . ILE B 1 105 ? -3.561 8.977 10.516 1 98.62 105 ILE B C 1
ATOM 2165 O O . ILE B 1 105 ? -3.789 8.836 11.719 1 98.62 105 ILE B O 1
ATOM 2169 N N . ILE B 1 106 ? -4.449 9.266 9.625 1 98.56 106 ILE B N 1
ATOM 2170 C CA . ILE B 1 106 ? -5.879 9.242 9.922 1 98.56 106 ILE B CA 1
ATOM 2171 C C . ILE B 1 106 ? -6.574 8.242 9 1 98.56 106 ILE B C 1
ATOM 2173 O O . ILE B 1 106 ? -6.535 8.375 7.777 1 98.56 106 ILE B O 1
ATOM 2177 N N . MET B 1 107 ? -7.258 7.246 9.656 1 98.19 107 MET B N 1
ATOM 2178 C CA . MET B 1 107 ? -7.809 6.141 8.883 1 98.19 107 MET B CA 1
ATOM 2179 C C . MET B 1 107 ? -9.305 5.996 9.125 1 98.19 107 MET B C 1
ATOM 2181 O O . MET B 1 107 ? -9.781 6.203 10.242 1 98.19 107 MET B O 1
ATOM 2185 N N . THR B 1 108 ? -10.023 5.664 8.086 1 96.75 108 THR B N 1
ATOM 2186 C CA . THR B 1 108 ? -11.398 5.195 8.203 1 96.75 108 THR B CA 1
ATOM 2187 C C . THR B 1 108 ? -11.531 3.771 7.676 1 96.75 108 THR B C 1
ATOM 2189 O O . THR B 1 108 ? -10.867 3.4 6.703 1 96.75 108 THR B O 1
ATOM 2192 N N . THR B 1 109 ? -12.375 2.982 8.375 1 95.81 109 THR B N 1
ATOM 2193 C CA . THR B 1 109 ? -12.531 1.596 7.949 1 95.81 109 THR B CA 1
ATOM 2194 C C . THR B 1 109 ? -13.992 1.279 7.645 1 95.81 109 THR B C 1
ATOM 2196 O O . THR B 1 109 ? -14.898 1.836 8.273 1 95.81 109 THR B O 1
ATOM 2199 N N . GLY B 1 110 ? -14.195 0.393 6.68 1 92.69 110 GLY B N 1
ATOM 2200 C CA . GLY B 1 110 ? -15.523 -0.133 6.441 1 92.69 110 GLY B CA 1
ATOM 2201 C C . GLY B 1 110 ? -15.938 -1.197 7.441 1 92.69 110 GLY B C 1
ATOM 2202 O O . GLY B 1 110 ? -17.125 -1.503 7.582 1 92.69 110 GLY B O 1
ATOM 2203 N N . GLY B 1 111 ? -14.977 -1.788 8.086 1 93.06 111 GLY B N 1
ATOM 2204 C CA . GLY B 1 111 ? -15.227 -2.791 9.109 1 93.06 111 GLY B CA 1
ATOM 2205 C C . GLY B 1 111 ? -15.328 -2.205 10.508 1 93.06 111 GLY B C 1
ATOM 2206 O O . GLY B 1 111 ? -14.859 -1.093 10.758 1 93.06 111 GLY B O 1
ATOM 2207 N N . LYS B 1 112 ? -15.945 -3.02 11.445 1 96.5 112 LYS B N 1
ATOM 2208 C CA . LYS B 1 112 ? -16.047 -2.637 12.852 1 96.5 112 LYS B CA 1
ATOM 2209 C C . LYS B 1 112 ? -14.711 -2.848 13.57 1 96.5 112 LYS B C 1
ATOM 2211 O O . LYS B 1 112 ? -13.805 -3.5 13.039 1 96.5 112 LYS B O 1
ATOM 2216 N N . ALA B 1 113 ? -14.602 -2.227 14.719 1 95.94 113 ALA B N 1
ATOM 2217 C CA . ALA B 1 113 ? -13.375 -2.324 15.508 1 95.94 113 ALA B CA 1
ATOM 2218 C C . ALA B 1 113 ? -12.984 -3.781 15.734 1 95.94 113 ALA B C 1
ATOM 2220 O O . ALA B 1 113 ? -11.797 -4.125 15.695 1 95.94 113 ALA B O 1
ATOM 2221 N N . GLU B 1 114 ? -13.953 -4.59 15.906 1 94.75 114 GLU B N 1
ATOM 2222 C CA . GLU B 1 114 ? -13.719 -5.996 16.203 1 94.75 114 GLU B CA 1
ATOM 2223 C C . GLU B 1 114 ? -12.984 -6.691 15.062 1 94.75 114 GLU B C 1
ATOM 2225 O O . GLU B 1 114 ? -12.234 -7.648 15.289 1 94.75 114 GLU B O 1
ATOM 2230 N N . SER B 1 115 ? -13.125 -6.227 13.852 1 92.88 115 SER B N 1
ATOM 2231 C CA . SER B 1 115 ? -12.492 -6.801 12.672 1 92.88 115 SER B CA 1
ATOM 2232 C C . SER B 1 115 ? -10.984 -6.562 12.68 1 92.88 115 SER B C 1
ATOM 2234 O O . SER B 1 115 ? -10.25 -7.176 11.906 1 92.88 115 SER B O 1
ATOM 2236 N N . TYR B 1 116 ? -10.531 -5.746 13.555 1 95.31 116 TYR B N 1
ATOM 2237 C CA . TYR B 1 116 ? -9.125 -5.363 13.625 1 95.31 116 TYR B CA 1
ATOM 2238 C C . TYR B 1 116 ? -8.539 -5.68 15 1 95.31 116 TYR B C 1
ATOM 2240 O O . TYR B 1 116 ? -7.688 -4.949 15.5 1 95.31 116 TYR B O 1
ATOM 2248 N N . SER B 1 117 ? -9.047 -6.691 15.609 1 89.62 117 SER B N 1
ATOM 2249 C CA . SER B 1 117 ? -8.594 -7.047 16.953 1 89.62 117 SER B CA 1
ATOM 2250 C C . SER B 1 117 ? -8.016 -8.461 16.984 1 89.62 117 SER B C 1
ATOM 2252 O O . SER B 1 117 ? -7.656 -8.961 18.047 1 89.62 117 SER B O 1
ATOM 2254 N N . GLY B 1 118 ? -7.906 -9.156 15.938 1 91.31 118 GLY B N 1
ATOM 2255 C CA . GLY B 1 118 ? -7.359 -10.5 15.875 1 91.31 118 GLY B CA 1
ATOM 2256 C C . GLY B 1 118 ? -5.898 -10.539 15.461 1 91.31 118 GLY B C 1
ATOM 2257 O O . GLY B 1 118 ? -5.074 -9.812 16.016 1 91.31 118 GLY B O 1
ATOM 2258 N N . GLU B 1 119 ? -5.578 -11.414 14.523 1 90.94 119 GLU B N 1
ATOM 2259 C CA . GLU B 1 119 ? -4.203 -11.555 14.055 1 90.94 119 GLU B CA 1
ATOM 2260 C C . GLU B 1 119 ? -3.746 -10.312 13.297 1 90.94 119 GLU B C 1
ATOM 2262 O O . GLU B 1 119 ? -2.559 -9.984 13.297 1 90.94 119 GLU B O 1
ATOM 2267 N N . PHE B 1 120 ? -4.742 -9.703 12.656 1 94.25 120 PHE B N 1
ATOM 2268 C CA . PHE B 1 120 ? -4.48 -8.43 11.992 1 94.25 120 PHE B CA 1
ATOM 2269 C C . PHE B 1 120 ? -5.172 -7.289 12.719 1 94.25 120 PHE B C 1
ATOM 2271 O O . PHE B 1 120 ? -6.391 -7.305 12.898 1 94.25 120 PHE B O 1
ATOM 2278 N N . THR B 1 121 ? -4.398 -6.32 13.141 1 96.5 121 THR B N 1
ATOM 2279 C CA . THR B 1 121 ? -4.938 -5.207 13.906 1 96.5 121 THR B CA 1
ATOM 2280 C C . THR B 1 121 ? -4.781 -3.896 13.141 1 96.5 121 THR B C 1
ATOM 2282 O O . THR B 1 121 ? -4.113 -3.852 12.109 1 96.5 121 THR B O 1
ATOM 2285 N N . ILE B 1 122 ? -5.375 -2.938 13.711 1 97.62 122 ILE B N 1
ATOM 2286 C CA . ILE B 1 122 ? -5.305 -1.626 13.078 1 97.62 122 ILE B CA 1
ATOM 2287 C C . ILE B 1 122 ? -3.879 -1.089 13.156 1 97.62 122 ILE B C 1
ATOM 2289 O O . ILE B 1 122 ? -3.438 -0.347 12.273 1 97.62 122 ILE B O 1
ATOM 2293 N N . ASP B 1 123 ? -3.129 -1.437 14.148 1 97 123 ASP B N 1
ATOM 2294 C CA . ASP B 1 123 ? -1.721 -1.067 14.258 1 97 123 ASP B CA 1
ATOM 2295 C C . ASP B 1 123 ? -0.92 -1.614 13.078 1 97 123 ASP B C 1
ATOM 2297 O O . ASP B 1 123 ? 0.038 -0.984 12.625 1 97 123 ASP B O 1
ATOM 2301 N N . ASP B 1 124 ? -1.352 -2.766 12.625 1 97.56 124 ASP B N 1
ATOM 2302 C CA . ASP B 1 124 ? -0.658 -3.383 11.5 1 97.56 124 ASP B CA 1
ATOM 2303 C C . ASP B 1 124 ? -0.812 -2.545 10.234 1 97.56 124 ASP B C 1
ATOM 2305 O O . ASP B 1 124 ? 0.089 -2.508 9.398 1 97.56 124 ASP B O 1
ATOM 2309 N N . VAL B 1 125 ? -1.942 -1.854 10.062 1 97.81 125 VAL B N 1
ATOM 2310 C CA . VAL B 1 125 ? -2.152 -0.964 8.93 1 97.81 125 VAL B CA 1
ATOM 2311 C C . VAL B 1 125 ? -1.218 0.239 9.031 1 97.81 125 VAL B C 1
ATOM 2313 O O . VAL B 1 125 ? -0.656 0.686 8.031 1 97.81 125 VAL B O 1
ATOM 2316 N N . ALA B 1 126 ? -1.025 0.736 10.234 1 97.62 126 ALA B N 1
ATOM 2317 C CA . ALA B 1 126 ? -0.276 1.967 10.477 1 97.62 126 ALA B CA 1
ATOM 2318 C C . ALA B 1 126 ? 1.228 1.716 10.406 1 97.62 126 ALA B C 1
ATOM 2320 O O . ALA B 1 126 ? 2.002 2.629 10.109 1 97.62 126 ALA B O 1
ATOM 2321 N N . LYS B 1 127 ? 1.663 0.562 10.633 1 97.25 127 LYS B N 1
ATOM 2322 C CA . LYS B 1 127 ? 3.053 0.214 10.914 1 97.25 127 LYS B CA 1
ATOM 2323 C C . LYS B 1 127 ? 3.967 0.625 9.766 1 97.25 127 LYS B C 1
ATOM 2325 O O . LYS B 1 127 ? 5.016 1.233 9.984 1 97.25 127 LYS B O 1
ATOM 2330 N N . PRO B 1 128 ? 3.607 0.325 8.508 1 97.69 128 PRO B N 1
ATOM 2331 C CA . PRO B 1 128 ? 4.52 0.722 7.438 1 97.69 128 PRO B CA 1
ATOM 2332 C C . PRO B 1 128 ? 4.688 2.236 7.332 1 97.69 128 PRO B C 1
ATOM 2334 O O . PRO B 1 128 ? 5.766 2.721 6.984 1 97.69 128 PRO B O 1
ATOM 2337 N N . PHE B 1 129 ? 3.67 2.951 7.645 1 98.12 129 PHE B N 1
ATOM 2338 C CA . PHE B 1 129 ? 3.725 4.406 7.586 1 98.12 129 PHE B CA 1
ATOM 2339 C C . PHE B 1 129 ? 4.582 4.961 8.719 1 98.12 129 PHE B C 1
ATOM 2341 O O . PHE B 1 129 ? 5.391 5.867 8.5 1 98.12 129 PHE B O 1
ATOM 2348 N N . ILE B 1 130 ? 4.363 4.395 9.883 1 97.56 130 ILE B N 1
ATOM 2349 C CA . ILE B 1 130 ? 5.145 4.832 11.039 1 97.56 130 ILE B CA 1
ATOM 2350 C C . ILE B 1 130 ? 6.617 4.5 10.82 1 97.56 130 ILE B C 1
ATOM 2352 O O . ILE B 1 130 ? 7.492 5.332 11.078 1 97.56 130 ILE B O 1
ATOM 2356 N N . ALA B 1 131 ? 6.926 3.301 10.312 1 97.06 131 ALA B N 1
ATOM 2357 C CA . ALA B 1 131 ? 8.297 2.906 10.008 1 97.06 131 ALA B CA 1
ATOM 2358 C C . ALA B 1 131 ? 8.93 3.857 8.992 1 97.06 131 ALA B C 1
ATOM 2360 O O . ALA B 1 131 ? 10.102 4.23 9.133 1 97.06 131 ALA B O 1
ATOM 2361 N N . SER B 1 132 ? 8.156 4.227 7.965 1 97.5 132 SER B N 1
ATOM 2362 C CA . SER B 1 132 ? 8.641 5.16 6.957 1 97.5 132 SER B CA 1
ATOM 2363 C C . SER B 1 132 ? 8.961 6.52 7.57 1 97.5 132 SER B C 1
ATOM 2365 O O . SER B 1 132 ? 9.984 7.125 7.25 1 97.5 132 SER B O 1
ATOM 2367 N N . ALA B 1 133 ? 8.07 6.98 8.445 1 97.69 133 ALA B N 1
ATOM 2368 C CA . ALA B 1 133 ? 8.273 8.258 9.117 1 97.69 133 ALA B CA 1
ATOM 2369 C C . ALA B 1 133 ? 9.531 8.234 9.977 1 97.69 133 ALA B C 1
ATOM 2371 O O . ALA B 1 133 ? 10.336 9.172 9.945 1 97.69 133 ALA B O 1
ATOM 2372 N N . VAL B 1 134 ? 9.695 7.141 10.711 1 96.62 134 VAL B N 1
ATOM 2373 C CA . VAL B 1 134 ? 10.852 6.988 11.578 1 96.62 134 VAL B CA 1
ATOM 2374 C C . VAL B 1 134 ? 12.125 6.922 10.734 1 96.62 134 VAL B C 1
ATOM 2376 O O . VAL B 1 134 ? 13.141 7.531 11.086 1 96.62 134 VAL B O 1
ATOM 2379 N N . TYR B 1 135 ? 12.07 6.191 9.648 1 95.94 135 TYR B N 1
ATOM 2380 C CA . TYR B 1 135 ? 13.203 6.074 8.742 1 95.94 135 TYR B CA 1
ATOM 2381 C C . TYR B 1 135 ? 13.648 7.445 8.242 1 95.94 135 TYR B C 1
ATOM 2383 O O . TYR B 1 135 ? 14.844 7.711 8.109 1 95.94 135 TYR B O 1
ATOM 2391 N N . CYS B 1 136 ? 12.68 8.305 8.008 1 97.94 136 CYS B N 1
ATOM 2392 C CA . CYS B 1 136 ? 12.953 9.648 7.516 1 97.94 136 CYS B CA 1
ATOM 2393 C C . CYS B 1 136 ? 13.219 10.609 8.672 1 97.94 136 CYS B C 1
ATOM 2395 O O . CYS B 1 136 ? 13.305 11.82 8.461 1 97.94 136 CYS B O 1
ATOM 2397 N N . LYS B 1 137 ? 13.188 10.102 9.922 1 98.12 137 LYS B N 1
ATOM 2398 C CA . LYS B 1 137 ? 13.492 10.844 11.141 1 98.12 137 LYS B CA 1
ATOM 2399 C C . LYS B 1 137 ? 12.414 11.883 11.43 1 98.12 137 LYS B C 1
ATOM 2401 O O . LYS B 1 137 ? 12.711 12.961 11.945 1 98.12 137 LYS B O 1
ATOM 2406 N N . MET B 1 138 ? 11.203 11.609 10.984 1 98.56 138 MET B N 1
ATOM 2407 C CA . MET B 1 138 ? 10.062 12.43 11.383 1 98.56 138 MET B CA 1
ATOM 2408 C C . MET B 1 138 ? 9.633 12.109 12.805 1 98.56 138 MET B C 1
ATOM 2410 O O . MET B 1 138 ? 10.188 11.211 13.445 1 98.56 138 MET B O 1
ATOM 2414 N N . VAL B 1 139 ? 8.68 12.867 13.336 1 98.31 139 VAL B N 1
ATOM 2415 C CA . VAL B 1 139 ? 8.117 12.656 14.672 1 98.31 139 VAL B CA 1
ATOM 2416 C C . VAL B 1 139 ? 6.703 12.102 14.555 1 98.31 139 VAL B C 1
ATOM 2418 O O . VAL B 1 139 ? 5.75 12.844 14.328 1 98.31 139 VAL B O 1
ATOM 2421 N N . PRO B 1 140 ? 6.574 10.812 14.734 1 98 140 PRO B N 1
ATOM 2422 C CA . PRO B 1 140 ? 5.234 10.227 14.617 1 98 140 PRO B CA 1
ATOM 2423 C C . PRO B 1 140 ? 4.309 10.641 15.758 1 98 140 PRO B C 1
ATOM 2425 O O . PRO B 1 140 ? 4.695 10.594 16.922 1 98 140 PRO B O 1
ATOM 2428 N N . LEU B 1 141 ? 3.162 11.117 15.414 1 98.25 141 LEU B N 1
ATOM 2429 C CA . LEU B 1 141 ? 2.064 11.367 16.344 1 98.25 141 LEU B CA 1
ATOM 2430 C C . LEU B 1 141 ? 1.093 10.195 16.359 1 98.25 141 LEU B C 1
ATOM 2432 O O . LEU B 1 141 ? 1.072 9.375 15.438 1 98.25 141 LEU B O 1
ATOM 2436 N N . PRO B 1 142 ? 0.327 10.016 17.453 1 97.81 142 PRO B N 1
ATOM 2437 C CA . PRO B 1 142 ? -0.657 8.93 17.453 1 97.81 142 PRO B CA 1
ATOM 2438 C C . PRO B 1 142 ? -1.595 8.977 16.25 1 97.81 142 PRO B C 1
ATOM 2440 O O . PRO B 1 142 ? -2.088 10.047 15.891 1 97.81 142 PRO B O 1
ATOM 2443 N N . PHE B 1 143 ? -1.764 7.801 15.672 1 98.31 143 PHE B N 1
ATOM 2444 C CA . PHE B 1 143 ? -2.719 7.773 14.57 1 98.31 143 PHE B CA 1
ATOM 2445 C C . PHE B 1 143 ? -4.148 7.809 15.094 1 98.31 143 PHE B C 1
ATOM 2447 O O . PHE B 1 143 ? -4.387 7.602 16.281 1 98.31 143 PHE B O 1
ATOM 2454 N N . HIS B 1 144 ? -5.047 8.188 14.203 1 98.38 144 HIS B N 1
ATOM 2455 C CA . HIS B 1 144 ? -6.48 8.227 14.469 1 98.38 144 HIS B CA 1
ATOM 2456 C C . HIS B 1 144 ? -7.238 7.285 13.547 1 98.38 144 HIS B C 1
ATOM 2458 O O . HIS B 1 144 ? -6.934 7.199 12.352 1 98.38 144 HIS B O 1
ATOM 2464 N N . VAL B 1 145 ? -8.219 6.574 14.109 1 98.06 145 VAL B N 1
ATOM 2465 C CA . VAL B 1 145 ? -8.984 5.629 13.297 1 98.06 145 VAL B CA 1
ATOM 2466 C C . VAL B 1 145 ? -10.477 5.777 13.594 1 98.06 145 VAL B C 1
ATOM 2468 O O . VAL B 1 145 ? -10.867 5.914 14.758 1 98.06 145 VAL B O 1
ATOM 2471 N N . LEU B 1 146 ? -11.234 5.871 12.586 1 97.56 146 LEU B N 1
ATOM 2472 C CA . LEU B 1 146 ? -12.688 5.785 12.648 1 97.56 146 LEU B CA 1
ATOM 2473 C C . LEU B 1 146 ? -13.188 4.473 12.047 1 97.56 146 LEU B C 1
ATOM 2475 O O . LEU B 1 146 ? -13.164 4.297 10.828 1 97.56 146 LEU B O 1
ATOM 24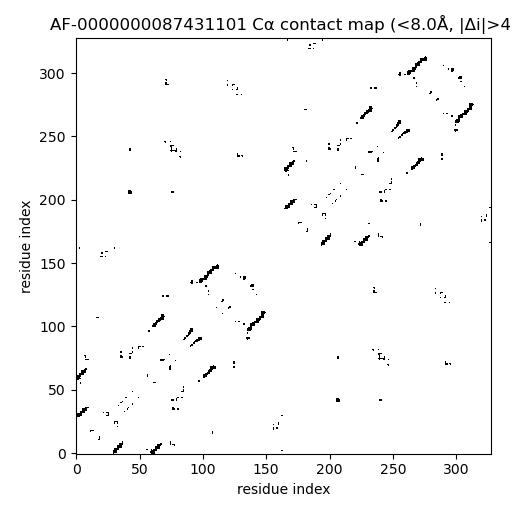79 N N . TYR B 1 147 ? -13.68 3.631 12.914 1 97.31 147 TYR B N 1
ATOM 2480 C CA . TYR B 1 147 ? -14.25 2.361 12.477 1 97.31 147 TYR B CA 1
ATOM 2481 C C . TYR B 1 147 ? -15.695 2.541 12.023 1 97.31 147 TYR B C 1
ATOM 2483 O O . TYR B 1 147 ? -16.297 3.59 12.258 1 97.31 147 TYR B O 1
ATOM 2491 N N . ALA B 1 148 ? -16.203 1.519 11.352 1 94.81 148 ALA B N 1
ATOM 2492 C CA . ALA B 1 148 ? -17.578 1.554 10.883 1 94.81 148 ALA B CA 1
ATOM 2493 C C . ALA B 1 148 ? -18.562 1.777 12.039 1 94.81 148 ALA B C 1
ATOM 2495 O O . ALA B 1 148 ? -19.625 2.367 11.852 1 94.81 148 ALA B O 1
ATOM 2496 N N . ASP B 1 149 ? -18.172 1.354 13.195 1 95.12 149 ASP B N 1
ATOM 2497 C CA . ASP B 1 149 ? -19.078 1.437 14.336 1 95.12 149 ASP B CA 1
ATOM 2498 C C . ASP B 1 149 ? -18.672 2.582 15.266 1 95.12 149 ASP B C 1
ATOM 2500 O O . ASP B 1 149 ? -19.156 2.66 16.406 1 95.12 149 ASP B O 1
ATOM 2504 N N . SER B 1 150 ? -17.797 3.414 14.828 1 95.38 150 SER B N 1
ATOM 2505 C CA . SER B 1 150 ? -17.438 4.586 15.625 1 95.38 150 SER B CA 1
ATOM 2506 C C . SER B 1 150 ? -18.641 5.523 15.773 1 95.38 150 SER B C 1
ATOM 2508 O O . SER B 1 150 ? -19.422 5.699 14.836 1 95.38 150 SER B O 1
ATOM 2510 N N . PRO B 1 151 ? -18.719 6.121 16.953 1 93.94 151 PRO B N 1
ATOM 2511 C CA . PRO B 1 151 ? -19.812 7.07 17.141 1 93.94 151 PRO B CA 1
ATOM 2512 C C . PRO B 1 151 ? -19.75 8.25 16.172 1 93.94 151 PRO B C 1
ATOM 2514 O O . PRO B 1 151 ? -18.656 8.719 15.836 1 93.94 151 PRO B O 1
ATOM 2517 N N . THR B 1 152 ? -20.953 8.68 15.773 1 93.31 152 THR B N 1
ATOM 2518 C CA . THR B 1 152 ? -21.031 9.805 14.859 1 93.31 152 THR B CA 1
ATOM 2519 C C . THR B 1 152 ? -21.047 11.125 15.617 1 93.31 152 THR B C 1
ATOM 2521 O O . THR B 1 152 ? -20.562 12.148 15.117 1 93.31 152 THR B O 1
ATOM 2524 N N . GLU B 1 153 ? -21.578 11.047 16.766 1 93.62 153 GLU B N 1
ATOM 2525 C CA . GLU B 1 153 ? -21.656 12.25 17.578 1 93.62 153 GLU B CA 1
ATOM 2526 C C . GLU B 1 153 ? -20.266 12.766 17.938 1 93.62 153 GLU B C 1
ATOM 2528 O O . GLU B 1 153 ? -19.422 12.008 18.406 1 93.62 153 GLU B O 1
ATOM 2533 N N . GLY B 1 154 ? -20.016 14.055 17.656 1 95.75 154 GLY B N 1
ATOM 2534 C CA . GLY B 1 154 ? -18.75 14.695 18.016 1 95.75 154 GLY B CA 1
ATOM 2535 C C . GLY B 1 154 ? -17.609 14.305 17.094 1 95.75 154 GLY B C 1
ATOM 2536 O O . GLY B 1 154 ? -16.453 14.641 17.359 1 95.75 154 GLY B O 1
ATOM 2537 N N . ARG B 1 155 ? -17.938 13.609 16.109 1 96.12 155 ARG B N 1
ATOM 2538 C CA . ARG B 1 155 ? -16.938 13.055 15.211 1 96.12 155 ARG B CA 1
ATOM 2539 C C . ARG B 1 155 ? -16.094 14.164 14.57 1 96.12 155 ARG B C 1
ATOM 2541 O O . ARG B 1 155 ? -14.867 14.117 14.609 1 96.12 155 ARG B O 1
ATOM 2548 N N . VAL B 1 156 ? -16.812 15.148 14.078 1 96.69 156 VAL B N 1
ATOM 2549 C CA . VAL B 1 156 ? -16.109 16.234 13.398 1 96.69 156 VAL B CA 1
ATOM 2550 C C . VAL B 1 156 ? -15.273 17.016 14.391 1 96.69 156 VAL B C 1
ATOM 2552 O O . VAL B 1 156 ? -14.117 17.344 14.117 1 96.69 156 VAL B O 1
ATOM 2555 N N . GLU B 1 157 ? -15.836 17.281 15.516 1 96.5 157 GLU B N 1
ATOM 2556 C CA . GLU B 1 157 ? -15.117 18.016 16.562 1 96.5 157 GLU B CA 1
ATOM 2557 C C . GLU B 1 157 ? -13.867 17.266 17 1 96.5 157 GLU B C 1
ATOM 2559 O O . GLU B 1 157 ? -12.797 17.875 17.156 1 96.5 157 GLU B O 1
ATOM 2564 N N . ASN B 1 158 ? -14.039 16.016 17.234 1 97 158 ASN B N 1
ATOM 2565 C CA . ASN B 1 158 ? -12.898 15.195 17.641 1 97 158 ASN B CA 1
ATOM 2566 C C . ASN B 1 158 ? -11.828 15.156 16.547 1 97 158 ASN B C 1
ATOM 2568 O O . ASN B 1 158 ? -10.633 15.203 16.844 1 97 158 ASN B O 1
ATOM 2572 N N . TYR B 1 159 ? -12.211 15.07 15.391 1 97.88 159 TYR B N 1
ATOM 2573 C CA . TYR B 1 159 ? -11.344 15.086 14.227 1 97.88 159 TYR B CA 1
ATOM 2574 C C . TYR B 1 159 ? -10.57 16.391 14.141 1 97.88 159 TYR B C 1
ATOM 2576 O O . TYR B 1 159 ? -9.359 16.391 13.906 1 97.88 159 TYR B O 1
ATOM 2584 N N . LEU B 1 160 ? -11.219 17.484 14.344 1 97.94 160 LEU B N 1
ATOM 2585 C CA . LEU B 1 160 ? -10.594 18.797 14.188 1 97.94 160 LEU B CA 1
ATOM 2586 C C . LEU B 1 160 ? -9.539 19.031 15.266 1 97.94 160 LEU B C 1
ATOM 2588 O O . LEU B 1 160 ? -8.594 19.797 15.062 1 97.94 160 LEU B O 1
ATOM 2592 N N . GLU B 1 161 ? -9.664 18.281 16.375 1 97.62 161 GLU B N 1
ATOM 2593 C CA . GLU B 1 161 ? -8.68 18.391 17.453 1 97.62 161 GLU B CA 1
ATOM 2594 C C . GLU B 1 161 ? -7.324 17.859 17.016 1 97.62 161 GLU B C 1
ATOM 2596 O O . GLU B 1 161 ? -6.289 18.25 17.562 1 97.62 161 GLU B O 1
ATOM 2601 N N . LEU B 1 162 ? -7.266 17.016 16.047 1 98.06 162 LEU B N 1
ATOM 2602 C CA . LEU B 1 162 ? -6.031 16.406 15.562 1 98.06 162 LEU B CA 1
ATOM 2603 C C . LEU B 1 162 ? -5.117 17.453 14.93 1 98.06 162 LEU B C 1
ATOM 2605 O O . LEU B 1 162 ? -3.928 17.203 14.734 1 98.06 162 LEU B O 1
ATOM 2609 N N . PHE B 1 163 ? -5.668 18.609 14.555 1 98.12 163 PHE B N 1
ATOM 2610 C CA . PHE B 1 163 ? -4.938 19.609 13.789 1 98.12 163 PHE B CA 1
ATOM 2611 C C . PHE B 1 163 ? -4.539 20.781 14.672 1 98.12 163 PHE B C 1
ATOM 2613 O O . PHE B 1 163 ? -4.008 21.781 14.18 1 98.12 163 PHE B O 1
ATOM 2620 N N . ARG B 1 164 ? -4.855 20.766 15.93 1 91.81 164 ARG B N 1
ATOM 2621 C CA . ARG B 1 164 ? -4.555 21.844 16.859 1 91.81 164 ARG B CA 1
ATOM 2622 C C . ARG B 1 164 ? -3.182 21.656 17.5 1 91.81 164 ARG B C 1
ATOM 2624 O O . ARG B 1 164 ? -2.732 20.531 17.688 1 91.81 164 ARG B O 1
#